Protein AF-A0A2S7YKB5-F1 (afdb_monomer_lite)

Sequence (222 aa):
MGVSFALQNEKTSAWVYKIHSTPNMIDLNDSGFEIRYKKEEEFSALGGVLYDQIEAWVEVTYNGLRKAGMKSGNVDKLFNVEPIDFELPAFNFTTNPDYNHKYDDLSASPGQPQLAGDSANLAKYKEKSLEGYAIEFMEKNGKPVGWDGKFPLSALQTDAPPEPTTPKEKETQLCANSHADFRLAKAECRTQVAQCVFDESKKPNFDWSFVTACMDAKWRIV

Secondary structure (DSSP, 8-state):
-HHHHHT-SS-SEEEEEEE---TTEEESTTSSS--TTGGG--EEETT---GGGEEEEEEEEHHHHHHTT--HHHHHHHHTT----SPPPPP-PEE-TT--GGGTT--PBPP-GGGS-SHHHHHH--SS-HHHHHHHHHHHH-GGGT-SSS-TTTT--TTSPPPP-SHHHHHHHHTTTHHHHHS--HHHHHHHHHHHHHHHTTSTT--HHHHHHHHHHHH---

Foldseek 3Di:
DQQLVQLEPVDQKGKDWAFQAFAQWEQALQLPDDDPCNVPSDIDRQLDGDPLRTFWMAMDGLVQQVVLVDDNVQSVCSNVVHDRPDDRRDTPTDGDPSHDCLRVPHHYHYHHNCLPPDPVSCVVNVPDDSVRVSQVSCVVTVVSVPDPSDRNCPPVPPPPPPDDPDPVVLLCVLLVCCCVFFVDDSVVSSVLLVVQCVVQVPDPPDDCVSSSVSCCVPGGDD

Radius of gyration: 23.02 Å; chains: 1; bounding box: 62×46×46 Å

Organism: Beauveria bassiana (NCBI:txid176275)

pLDDT: mean 86.31, std 11.12, range [47.03, 98.06]

InterPro domains:
  IPR001144 Heat-labile enterotoxin, A chain [PF01375] (13-134)

Structure (mmCIF, N/CA/C/O backbone):
data_AF-A0A2S7YKB5-F1
#
_entry.id   AF-A0A2S7YKB5-F1
#
loop_
_atom_site.group_PDB
_atom_site.id
_atom_site.type_symbol
_atom_site.label_atom_id
_atom_site.label_alt_id
_atom_site.label_comp_id
_atom_site.label_asym_id
_atom_site.label_entity_id
_atom_site.label_seq_id
_atom_site.pdbx_PDB_ins_code
_atom_site.Cartn_x
_atom_site.Cartn_y
_atom_site.Cartn_z
_atom_site.occupancy
_atom_site.B_iso_or_equiv
_atom_site.auth_seq_id
_atom_site.auth_comp_id
_atom_site.auth_asym_id
_atom_site.auth_atom_id
_atom_site.pdbx_PDB_model_num
ATOM 1 N N . MET A 1 1 ? -0.877 8.698 -10.679 1.00 57.28 1 MET A N 1
ATOM 2 C CA . MET A 1 1 ? -0.430 9.395 -9.451 1.00 57.28 1 MET A CA 1
ATOM 3 C C . MET A 1 1 ? 0.681 8.664 -8.712 1.00 57.28 1 MET A C 1
ATOM 5 O O . MET A 1 1 ? 1.668 9.318 -8.410 1.00 57.28 1 MET A O 1
ATOM 9 N N . GLY A 1 2 ? 0.604 7.340 -8.508 1.00 65.19 2 GLY A N 1
ATOM 10 C CA . GLY A 1 2 ? 1.639 6.592 -7.768 1.00 65.19 2 GLY A CA 1
ATOM 11 C C . GLY A 1 2 ? 3.084 6.815 -8.244 1.00 65.19 2 GLY A C 1
ATOM 12 O O . GLY A 1 2 ? 3.961 7.051 -7.426 1.00 65.19 2 GLY A O 1
ATOM 13 N N . VAL A 1 3 ? 3.328 6.844 -9.560 1.00 68.25 3 VAL A N 1
ATOM 14 C CA . VAL A 1 3 ? 4.665 7.103 -10.136 1.00 68.25 3 VAL A CA 1
ATOM 15 C C . VAL A 1 3 ? 5.189 8.500 -9.794 1.00 68.25 3 VAL A C 1
ATOM 17 O O . VAL A 1 3 ? 6.323 8.636 -9.352 1.00 68.25 3 VAL A O 1
ATOM 20 N N . SER A 1 4 ? 4.369 9.536 -9.978 1.00 68.19 4 SER A N 1
ATOM 21 C CA . SER A 1 4 ? 4.757 10.917 -9.675 1.00 68.19 4 SER A CA 1
ATOM 22 C C . SER A 1 4 ? 5.071 11.090 -8.197 1.00 68.19 4 SER A C 1
ATOM 24 O O . SER A 1 4 ? 6.062 11.726 -7.877 1.00 68.19 4 SER A O 1
ATOM 26 N N . PHE A 1 5 ? 4.272 10.485 -7.310 1.00 68.31 5 PHE A N 1
ATOM 27 C CA . PHE A 1 5 ? 4.516 10.507 -5.867 1.00 68.31 5 PHE A CA 1
ATOM 28 C C . PHE A 1 5 ? 5.810 9.775 -5.490 1.00 68.31 5 PHE A C 1
ATOM 30 O O . PHE A 1 5 ? 6.633 10.301 -4.748 1.00 68.31 5 PHE A O 1
ATOM 37 N N . ALA A 1 6 ? 6.025 8.579 -6.043 1.00 66.75 6 ALA A N 1
ATOM 38 C CA . ALA A 1 6 ? 7.195 7.755 -5.755 1.00 66.75 6 ALA A CA 1
ATOM 39 C C . ALA A 1 6 ? 8.520 8.449 -6.138 1.00 66.75 6 ALA A C 1
ATOM 41 O O . ALA A 1 6 ? 9.539 8.239 -5.480 1.00 66.75 6 ALA A O 1
ATOM 42 N N . LEU A 1 7 ? 8.489 9.301 -7.167 1.00 68.00 7 LEU A N 1
ATOM 43 C CA . LEU A 1 7 ? 9.643 10.041 -7.685 1.00 68.00 7 LEU A CA 1
ATOM 44 C C . LEU A 1 7 ? 9.813 11.441 -7.068 1.00 68.00 7 LEU A C 1
ATOM 46 O O . LEU A 1 7 ? 10.760 12.145 -7.420 1.00 68.00 7 LEU A O 1
ATOM 50 N N . GLN A 1 8 ? 8.946 11.843 -6.130 1.00 65.94 8 GLN A N 1
ATOM 51 C CA . GLN A 1 8 ? 9.143 13.072 -5.357 1.00 65.94 8 GLN A CA 1
ATOM 52 C C . GLN A 1 8 ? 10.443 12.985 -4.540 1.00 65.94 8 GLN A C 1
ATOM 54 O O . GLN A 1 8 ? 10.779 11.933 -3.988 1.00 65.94 8 GLN A O 1
ATOM 59 N N . ASN A 1 9 ? 11.128 14.125 -4.389 1.00 57.91 9 ASN A N 1
ATOM 60 C CA . ASN A 1 9 ? 12.370 14.305 -3.615 1.00 57.91 9 ASN A CA 1
ATOM 61 C C . ASN A 1 9 ? 13.667 13.831 -4.295 1.00 57.91 9 ASN A C 1
ATOM 63 O O . ASN A 1 9 ? 14.534 13.275 -3.625 1.00 57.91 9 ASN A O 1
ATOM 67 N N . GLU A 1 10 ? 13.810 14.045 -5.607 1.00 60.09 10 GLU A N 1
ATOM 68 C CA . GLU A 1 10 ? 15.073 13.821 -6.346 1.00 60.09 10 GLU A CA 1
ATOM 69 C C . GLU A 1 10 ? 15.616 12.379 -6.272 1.00 60.09 10 GLU A C 1
ATOM 71 O O . GLU A 1 10 ? 16.792 12.120 -6.537 1.00 60.09 10 GLU A O 1
ATOM 76 N N . LYS A 1 11 ? 14.768 11.403 -5.924 1.00 67.00 11 LYS A N 1
ATOM 77 C CA . LYS A 1 11 ? 15.183 10.002 -5.849 1.00 67.00 11 LYS A CA 1
ATOM 78 C C . LYS A 1 11 ? 15.537 9.486 -7.239 1.00 67.00 11 LYS A C 1
ATOM 80 O O . LYS A 1 11 ? 14.775 9.640 -8.187 1.00 67.00 11 LYS A O 1
ATOM 85 N N . THR A 1 12 ? 16.680 8.817 -7.359 1.00 72.81 12 THR A N 1
ATOM 86 C CA . THR A 1 12 ? 17.137 8.225 -8.628 1.00 72.81 12 THR A CA 1
ATOM 87 C C . THR A 1 12 ? 16.291 7.023 -9.062 1.00 72.81 12 THR A C 1
ATOM 89 O O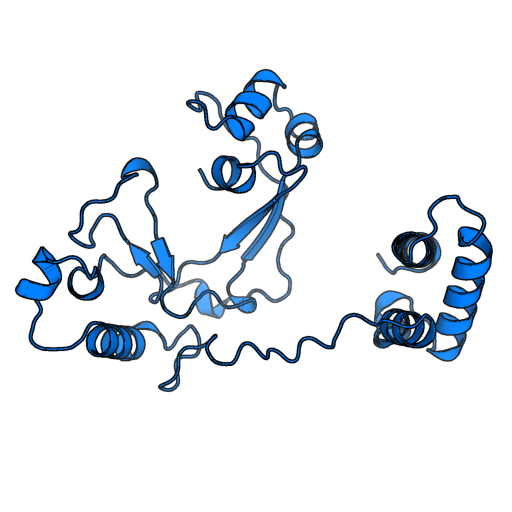 . THR A 1 12 ? 16.225 6.720 -10.260 1.00 72.81 12 THR A O 1
ATOM 92 N N . SER A 1 13 ? 15.613 6.370 -8.113 1.00 81.44 13 SER A N 1
ATOM 93 C CA . SER A 1 13 ? 14.635 5.313 -8.356 1.00 81.44 13 SER A CA 1
ATOM 94 C C . SER A 1 13 ? 13.548 5.250 -7.281 1.00 81.44 13 SER A C 1
ATOM 96 O O . SER A 1 13 ? 13.703 5.775 -6.175 1.00 81.44 13 SER A O 1
ATOM 98 N N . ALA A 1 14 ? 12.432 4.602 -7.617 1.00 84.56 14 ALA A N 1
ATOM 99 C CA . ALA A 1 14 ? 11.347 4.313 -6.691 1.00 84.56 14 ALA A CA 1
ATOM 100 C C . ALA A 1 14 ? 10.622 3.013 -7.061 1.00 84.56 14 ALA A C 1
ATOM 102 O O . ALA A 1 14 ? 10.678 2.579 -8.206 1.00 84.56 14 ALA A O 1
ATOM 103 N N . TRP A 1 15 ? 9.906 2.410 -6.113 1.00 88.00 15 TRP A N 1
ATOM 104 C CA . TRP A 1 15 ? 9.123 1.196 -6.355 1.00 88.00 15 TRP A CA 1
ATOM 105 C C . TRP A 1 15 ? 7.635 1.513 -6.406 1.00 88.00 15 TRP A C 1
ATOM 107 O O . TRP A 1 15 ? 7.110 2.204 -5.534 1.00 88.00 15 TRP A O 1
ATOM 117 N N . VAL A 1 16 ? 6.957 0.978 -7.417 1.00 89.88 16 VAL A N 1
ATOM 118 C CA . VAL A 1 16 ? 5.499 1.011 -7.530 1.00 89.88 16 VAL A CA 1
ATOM 119 C C . VAL A 1 16 ? 4.987 -0.416 -7.427 1.00 89.88 16 VAL A C 1
ATOM 121 O O . VAL A 1 16 ? 5.385 -1.283 -8.204 1.00 89.88 16 VAL A O 1
ATOM 124 N N . TYR A 1 17 ? 4.099 -0.649 -6.467 1.00 93.75 17 TYR A N 1
ATOM 125 C CA . TYR A 1 17 ? 3.491 -1.949 -6.208 1.00 93.75 17 TYR A CA 1
ATOM 126 C C . TYR A 1 17 ? 2.080 -1.988 -6.788 1.00 93.75 17 TYR A C 1
ATOM 128 O O . TYR A 1 17 ? 1.310 -1.040 -6.636 1.00 93.75 17 TYR A O 1
ATOM 136 N N . LYS A 1 18 ? 1.741 -3.098 -7.441 1.00 94.75 18 LYS A N 1
ATOM 137 C CA . LYS A 1 18 ? 0.373 -3.456 -7.804 1.00 94.75 18 LYS A CA 1
ATOM 138 C C . LYS A 1 18 ? -0.168 -4.348 -6.693 1.00 94.75 18 LYS A C 1
ATOM 140 O O . LYS A 1 18 ? 0.364 -5.431 -6.464 1.00 94.75 18 LYS A O 1
ATOM 145 N N . ILE A 1 19 ? -1.179 -3.871 -5.984 1.00 97.19 19 ILE A N 1
ATOM 146 C CA . ILE A 1 19 ? -1.714 -4.519 -4.785 1.00 97.19 19 ILE A CA 1
ATOM 147 C C . ILE A 1 19 ? -3.172 -4.874 -5.055 1.00 97.19 19 ILE A C 1
ATOM 149 O O . ILE A 1 19 ? -3.920 -4.017 -5.527 1.00 97.19 19 ILE A O 1
ATOM 153 N N . HIS A 1 20 ? -3.569 -6.111 -4.752 1.00 97.75 20 HIS A N 1
ATOM 154 C CA . HIS A 1 20 ? -4.965 -6.510 -4.877 1.00 97.75 20 HIS A CA 1
ATOM 155 C C . HIS A 1 20 ? -5.814 -5.865 -3.777 1.00 97.75 20 HIS A C 1
ATOM 157 O O . HIS A 1 20 ? -5.397 -5.805 -2.618 1.00 97.75 20 HIS A O 1
ATOM 163 N N . SER A 1 21 ? -7.012 -5.387 -4.109 1.00 97.25 21 SER A N 1
ATOM 164 C CA . SER A 1 21 ? -7.876 -4.714 -3.138 1.00 97.25 21 SER A CA 1
ATOM 165 C C . SER A 1 21 ? -8.482 -5.685 -2.127 1.00 97.25 21 SER A C 1
ATOM 167 O O . SER A 1 21 ? -9.018 -6.723 -2.499 1.00 97.25 21 SER A O 1
ATOM 169 N N . THR A 1 22 ? -8.476 -5.321 -0.846 1.00 97.88 22 THR A N 1
ATOM 170 C CA . THR A 1 22 ? -9.063 -6.131 0.234 1.00 97.88 22 THR A CA 1
ATOM 171 C C . THR A 1 22 ? -9.944 -5.285 1.150 1.00 97.88 22 THR A C 1
ATOM 173 O O . THR A 1 22 ? -9.750 -4.071 1.229 1.00 97.88 22 THR A O 1
ATOM 176 N N . PRO A 1 23 ? -10.878 -5.889 1.913 1.00 98.06 23 PRO A N 1
ATOM 177 C CA . PRO A 1 23 ? -11.848 -5.122 2.694 1.00 98.06 23 PRO A CA 1
ATOM 178 C C . PRO A 1 23 ? -11.242 -4.260 3.810 1.00 98.06 23 PRO A C 1
ATOM 180 O O . PRO A 1 23 ? -11.927 -3.382 4.323 1.00 98.06 23 PRO A O 1
ATOM 183 N N . ASN A 1 24 ? -9.980 -4.459 4.204 1.00 97.50 24 ASN A N 1
ATOM 184 C CA . ASN A 1 24 ? -9.309 -3.563 5.151 1.00 97.50 24 ASN A CA 1
ATOM 185 C C . ASN A 1 24 ? -8.836 -2.235 4.521 1.00 97.50 24 ASN A C 1
ATOM 187 O O . ASN A 1 24 ? -8.378 -1.355 5.246 1.00 97.50 24 ASN A O 1
ATOM 191 N N . MET A 1 25 ? -8.938 -2.085 3.197 1.00 98.06 25 MET A N 1
ATOM 192 C CA . MET A 1 25 ? -8.682 -0.834 2.482 1.00 98.06 25 MET A CA 1
ATOM 193 C C . MET A 1 25 ? -9.925 0.051 2.494 1.00 98.06 25 MET A C 1
ATOM 195 O O . MET A 1 25 ? -11.004 -0.412 2.139 1.00 98.06 25 MET A O 1
ATOM 199 N N . ILE A 1 26 ? -9.774 1.311 2.894 1.00 97.06 26 ILE A N 1
ATOM 200 C CA . ILE A 1 26 ? -10.862 2.275 3.085 1.00 97.06 26 ILE A CA 1
ATOM 201 C C . ILE A 1 26 ? -10.741 3.381 2.043 1.00 97.06 26 ILE A C 1
ATOM 203 O O . ILE A 1 26 ? -9.698 4.029 1.978 1.00 97.06 26 ILE A O 1
ATOM 207 N N . ASP A 1 27 ? -11.813 3.624 1.291 1.00 95.06 27 ASP A N 1
ATOM 208 C CA . ASP A 1 27 ? -11.927 4.797 0.418 1.00 95.06 27 ASP A CA 1
ATOM 209 C C . ASP A 1 27 ? -11.934 6.091 1.247 1.00 95.06 27 ASP A C 1
ATOM 211 O O . ASP A 1 27 ? -12.828 6.328 2.070 1.00 95.06 27 ASP A O 1
ATOM 215 N N . LEU A 1 28 ? -10.937 6.950 1.050 1.00 92.12 28 LEU A N 1
ATOM 216 C CA . LEU A 1 28 ? -10.859 8.197 1.798 1.00 92.12 28 LEU A CA 1
ATOM 217 C C . LEU A 1 28 ? -11.864 9.242 1.307 1.00 92.12 28 LEU A C 1
ATOM 219 O O . LEU A 1 28 ? -12.370 9.995 2.140 1.00 92.12 28 LEU A O 1
ATOM 223 N N . ASN A 1 29 ? -12.216 9.263 0.015 1.00 88.69 29 ASN A N 1
ATOM 224 C CA . ASN A 1 29 ? -13.149 10.246 -0.564 1.00 88.69 29 ASN A CA 1
ATOM 225 C C . ASN A 1 29 ? -14.510 10.235 0.127 1.00 88.69 29 ASN A C 1
ATOM 227 O O . ASN A 1 29 ? -15.080 11.294 0.398 1.00 88.69 29 ASN A O 1
ATOM 231 N N . ASP A 1 30 ? -14.971 9.042 0.488 1.00 86.19 30 ASP A N 1
ATOM 232 C CA . ASP A 1 30 ? -16.259 8.828 1.142 1.00 86.19 30 ASP A CA 1
ATOM 233 C C . ASP A 1 30 ? -16.156 8.760 2.675 1.00 86.19 30 ASP A C 1
ATOM 235 O O . ASP A 1 30 ? -17.129 8.460 3.369 1.00 86.19 30 ASP A O 1
ATOM 239 N N . SER A 1 31 ? -14.988 9.072 3.245 1.00 90.00 31 SER A N 1
ATOM 240 C CA . SER A 1 31 ? -14.754 9.043 4.695 1.00 90.00 31 SER A CA 1
ATOM 241 C C . SER A 1 31 ? -15.097 10.361 5.401 1.00 90.00 31 SER A C 1
ATOM 243 O O . SER A 1 31 ? -14.834 10.521 6.586 1.00 90.00 31 SER A O 1
ATOM 245 N N . GLY A 1 32 ? -15.739 11.314 4.721 1.00 83.56 32 GLY A N 1
ATOM 246 C CA . GLY A 1 32 ? -16.408 12.438 5.387 1.00 83.56 32 GLY A CA 1
ATOM 247 C C . GLY A 1 32 ? -15.489 13.445 6.089 1.00 83.56 32 GLY A C 1
ATOM 248 O O . GLY A 1 32 ? -15.961 14.157 6.977 1.00 83.56 32 GLY A O 1
ATOM 249 N N . PHE A 1 33 ? -14.216 13.525 5.698 1.00 84.19 33 PHE A N 1
ATOM 250 C CA . PHE A 1 33 ? -13.273 14.558 6.133 1.00 84.19 33 PHE A CA 1
ATOM 251 C C . PHE A 1 33 ? -12.717 15.347 4.944 1.00 84.19 33 PHE A C 1
ATOM 253 O O . PHE A 1 33 ? -12.868 14.967 3.781 1.00 84.19 33 PHE A O 1
ATOM 260 N N . GLU A 1 34 ? -12.101 16.495 5.224 1.00 83.12 34 GLU A N 1
ATOM 261 C CA . GLU A 1 34 ? -11.495 17.310 4.176 1.00 83.12 34 GLU A CA 1
ATOM 262 C C . GLU A 1 34 ? -10.199 16.667 3.672 1.00 83.12 34 GLU A C 1
ATOM 264 O O . GLU A 1 34 ? -9.169 16.677 4.345 1.00 83.12 34 GLU A O 1
ATOM 269 N N . ILE A 1 35 ? -10.242 16.135 2.453 1.00 80.94 35 ILE A N 1
ATOM 270 C CA . ILE A 1 35 ? -9.056 15.612 1.777 1.00 80.94 35 ILE A CA 1
ATOM 271 C C . ILE A 1 35 ? -8.337 16.765 1.093 1.00 80.94 35 ILE A C 1
ATOM 273 O O . ILE A 1 35 ? -8.878 17.414 0.192 1.00 80.94 35 ILE A O 1
ATOM 277 N N . ARG A 1 36 ? -7.083 16.983 1.491 1.00 78.81 36 ARG A N 1
ATOM 278 C CA . ARG A 1 36 ? -6.207 18.004 0.905 1.00 78.81 36 ARG A CA 1
ATOM 279 C C . ARG A 1 36 ? -5.992 17.794 -0.598 1.00 78.81 36 ARG A C 1
ATOM 281 O O . ARG A 1 36 ? -5.905 18.764 -1.347 1.00 78.81 36 ARG A O 1
ATOM 288 N N . TYR A 1 37 ? -5.952 16.537 -1.034 1.00 76.00 37 TYR A N 1
ATOM 289 C CA . TYR A 1 37 ? -5.675 16.131 -2.409 1.00 76.00 37 TYR A CA 1
ATOM 290 C C . TYR A 1 37 ? -6.785 15.237 -2.985 1.00 76.00 37 TYR A C 1
ATOM 292 O O . TYR A 1 37 ? -6.547 14.106 -3.379 1.00 76.00 37 TYR A O 1
ATOM 300 N N . LYS A 1 38 ? -8.019 15.755 -3.093 1.00 69.81 38 LYS A N 1
ATOM 301 C CA . LYS A 1 38 ? -9.209 15.005 -3.580 1.00 69.81 38 LYS A CA 1
ATOM 302 C C . LYS A 1 38 ? -9.037 14.260 -4.911 1.00 69.81 38 LYS A C 1
ATOM 304 O O . LYS A 1 38 ? -9.788 13.341 -5.199 1.00 69.81 38 LYS A O 1
ATOM 309 N N . LYS A 1 39 ? -8.091 14.685 -5.750 1.00 72.00 39 LYS A N 1
ATOM 310 C CA . LYS A 1 39 ? -7.813 14.036 -7.038 1.00 72.00 39 LYS A CA 1
A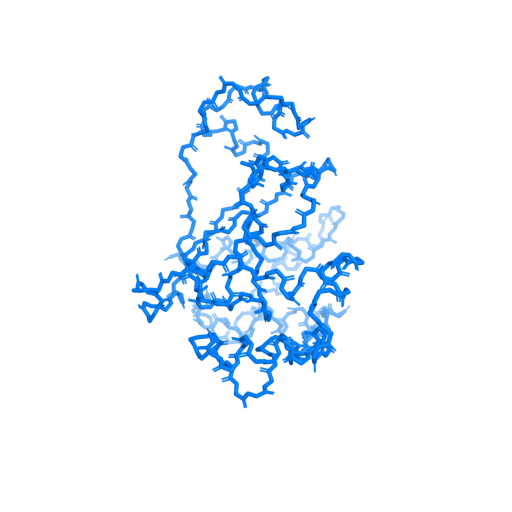TOM 311 C C . LYS A 1 39 ? -7.070 12.707 -6.891 1.00 72.00 39 LYS A C 1
ATOM 313 O O . LYS A 1 39 ? -6.960 12.012 -7.888 1.00 72.00 39 LYS A O 1
ATOM 318 N N . GLU A 1 40 ? -6.545 12.391 -5.705 1.00 75.69 40 GLU A N 1
ATOM 319 C CA . GLU A 1 40 ? -5.733 11.194 -5.468 1.00 75.69 40 GLU A CA 1
ATOM 320 C C . GLU A 1 40 ? -6.532 9.898 -5.436 1.00 75.69 40 GLU A C 1
ATOM 322 O O . GLU A 1 40 ? -5.942 8.851 -5.686 1.00 75.69 40 GLU A O 1
ATOM 327 N N . GLU A 1 41 ? -7.849 9.972 -5.211 1.00 84.62 41 GLU A N 1
ATOM 328 C CA . GLU A 1 41 ? -8.717 8.788 -5.129 1.00 84.62 41 GLU A CA 1
ATOM 329 C C . GLU A 1 41 ? -8.121 7.713 -4.206 1.00 84.62 41 GLU A C 1
ATOM 331 O O . GLU A 1 41 ? -7.995 6.539 -4.551 1.00 84.62 41 GLU A O 1
ATOM 336 N N . GLU A 1 42 ? -7.667 8.174 -3.036 1.00 89.00 42 GLU A N 1
ATOM 337 C CA . GLU A 1 42 ? -6.819 7.414 -2.128 1.00 89.00 42 GLU A CA 1
ATOM 338 C C . GLU A 1 42 ? -7.599 6.339 -1.361 1.00 89.00 42 GLU A C 1
ATOM 340 O O . GLU A 1 42 ? -8.680 6.587 -0.822 1.00 89.00 42 GLU A O 1
ATOM 345 N N . PHE A 1 43 ? -6.971 5.167 -1.232 1.00 94.31 43 PHE A N 1
ATOM 346 C CA . PHE A 1 43 ? -7.392 4.101 -0.333 1.00 94.31 43 PHE A CA 1
ATOM 347 C C . PHE A 1 43 ? -6.343 3.871 0.757 1.00 94.31 43 PHE A C 1
ATOM 349 O O . PHE A 1 43 ? -5.166 3.664 0.462 1.00 94.31 43 PHE A O 1
ATOM 356 N N . SER A 1 44 ? -6.775 3.831 2.017 1.00 94.38 44 SER A N 1
ATOM 357 C CA . SER A 1 44 ? -5.910 3.523 3.165 1.00 94.38 44 SER A CA 1
ATOM 358 C C . SER A 1 44 ? -6.120 2.095 3.665 1.00 94.38 44 SER A C 1
ATOM 360 O O . SER A 1 44 ? -7.232 1.727 4.033 1.00 94.38 44 SER A O 1
ATOM 362 N N . ALA A 1 45 ? -5.056 1.292 3.730 1.00 96.38 45 ALA A N 1
ATOM 363 C CA . ALA A 1 45 ? -5.096 -0.079 4.248 1.00 96.38 45 ALA A CA 1
ATOM 364 C C . ALA A 1 45 ? -4.921 -0.110 5.776 1.00 96.38 45 ALA A C 1
ATOM 366 O O . ALA A 1 45 ? -3.799 -0.057 6.290 1.00 96.38 45 ALA A O 1
ATOM 367 N N . LEU A 1 46 ? -6.020 -0.226 6.526 1.00 95.50 46 LEU A N 1
ATOM 368 C CA . LEU A 1 46 ? -5.956 -0.328 7.982 1.00 95.50 46 LEU A CA 1
ATOM 369 C C . LEU A 1 46 ? -5.313 -1.666 8.387 1.00 95.50 46 LEU A C 1
ATOM 371 O O . LEU A 1 46 ? -5.728 -2.736 7.942 1.00 95.50 46 LEU A O 1
ATOM 375 N N . GLY A 1 47 ? -4.259 -1.604 9.204 1.00 91.88 47 GLY A N 1
ATOM 376 C CA . GLY A 1 47 ? -3.445 -2.773 9.557 1.00 91.88 47 GLY A CA 1
ATOM 377 C C . GLY A 1 47 ? -2.393 -3.171 8.515 1.00 91.88 47 GLY A C 1
ATOM 378 O O . GLY A 1 47 ? -1.623 -4.092 8.782 1.00 91.88 47 GLY A O 1
ATOM 379 N N . GLY A 1 48 ? -2.320 -2.450 7.390 1.00 93.56 48 GLY A N 1
ATOM 380 C CA . GLY A 1 48 ? -1.312 -2.612 6.345 1.00 93.56 48 GLY A CA 1
ATOM 381 C C . GLY A 1 48 ? -1.685 -3.579 5.220 1.00 93.56 48 GLY A C 1
ATOM 382 O O . GLY A 1 48 ? -2.817 -4.051 5.117 1.00 93.56 48 GLY A O 1
ATOM 383 N N . VAL A 1 49 ? -0.703 -3.831 4.353 1.00 95.50 49 VAL A N 1
ATOM 384 C CA . VAL A 1 49 ? -0.790 -4.712 3.180 1.00 95.50 49 VAL A CA 1
ATOM 385 C C . VAL A 1 49 ? 0.151 -5.891 3.398 1.00 95.50 49 VAL A C 1
ATOM 387 O O . VAL A 1 49 ? 1.320 -5.689 3.730 1.00 95.50 49 VAL A O 1
ATOM 390 N N . LEU A 1 50 ? -0.345 -7.115 3.222 1.00 94.19 50 LEU A N 1
ATOM 391 C CA . LEU A 1 50 ? 0.482 -8.317 3.343 1.00 94.19 50 LEU A CA 1
ATOM 392 C C . LEU A 1 50 ? 1.314 -8.549 2.078 1.00 94.19 50 LEU A C 1
ATOM 394 O O . LEU A 1 50 ? 0.905 -8.189 0.978 1.00 94.19 50 LEU A O 1
ATOM 398 N N . TYR A 1 51 ? 2.474 -9.195 2.214 1.00 94.19 51 TYR A N 1
ATOM 399 C CA . TYR A 1 51 ? 3.332 -9.493 1.062 1.00 94.19 51 TYR A CA 1
ATOM 400 C C . TYR A 1 51 ? 2.628 -10.372 0.015 1.00 94.19 51 TYR A C 1
ATOM 402 O O . TYR A 1 51 ? 2.701 -10.084 -1.176 1.00 94.19 51 TYR A O 1
ATOM 410 N N . ASP A 1 52 ? 1.874 -11.383 0.457 1.00 94.56 52 ASP A N 1
ATOM 411 C CA . ASP A 1 52 ? 1.121 -12.286 -0.427 1.00 94.56 52 ASP A CA 1
ATOM 412 C C . ASP A 1 52 ? -0.076 -11.600 -1.124 1.00 94.56 52 ASP A C 1
ATOM 414 O O . ASP A 1 52 ? -0.679 -12.183 -2.020 1.00 94.56 52 ASP A O 1
ATOM 418 N N . GLN A 1 53 ? -0.421 -10.364 -0.738 1.00 96.25 53 GLN A N 1
ATOM 419 C CA . GLN A 1 53 ? -1.463 -9.530 -1.357 1.00 96.25 53 GLN A CA 1
ATOM 420 C C . GLN A 1 53 ? -0.939 -8.696 -2.538 1.00 96.25 53 GLN A C 1
ATOM 422 O O . GLN A 1 53 ? -1.710 -8.165 -3.342 1.00 96.25 53 GLN A O 1
ATOM 427 N N . ILE A 1 54 ? 0.381 -8.547 -2.644 1.00 97.25 54 ILE A N 1
ATOM 428 C CA . ILE A 1 54 ? 1.027 -7.797 -3.717 1.00 97.25 54 ILE A CA 1
ATOM 429 C C . ILE A 1 54 ? 1.028 -8.674 -4.970 1.00 97.25 54 ILE A C 1
ATOM 431 O O . ILE A 1 54 ? 1.630 -9.741 -4.971 1.00 97.25 54 ILE A O 1
ATOM 435 N N . GLU A 1 55 ? 0.390 -8.221 -6.046 1.00 96.56 55 GLU A N 1
ATOM 436 C CA . GLU A 1 55 ? 0.344 -8.943 -7.323 1.00 96.56 55 GLU A CA 1
ATOM 437 C C . GLU A 1 55 ? 1.660 -8.811 -8.094 1.00 96.56 55 GLU A C 1
ATOM 439 O O . GLU A 1 55 ? 2.115 -9.745 -8.755 1.00 96.56 55 GLU A O 1
ATOM 444 N N . ALA A 1 56 ? 2.259 -7.618 -8.061 1.00 95.12 56 ALA A N 1
ATOM 445 C CA . ALA A 1 56 ? 3.459 -7.310 -8.823 1.00 95.12 56 ALA A CA 1
ATOM 446 C C . ALA A 1 56 ? 4.138 -6.023 -8.339 1.00 95.12 56 ALA A C 1
ATOM 448 O O . ALA A 1 56 ? 3.550 -5.220 -7.614 1.00 95.12 56 ALA A O 1
ATOM 449 N N . TRP A 1 57 ? 5.357 -5.768 -8.806 1.00 94.38 57 TRP A N 1
ATOM 450 C CA . TRP A 1 57 ? 6.067 -4.510 -8.568 1.00 94.38 57 TRP A CA 1
ATOM 451 C C . TRP A 1 57 ? 6.896 -4.085 -9.775 1.00 94.38 57 TRP A C 1
ATOM 453 O O . TRP A 1 57 ? 7.250 -4.891 -10.634 1.00 94.38 57 TRP A O 1
ATOM 463 N N . VAL A 1 58 ? 7.222 -2.800 -9.841 1.00 90.69 58 VAL A N 1
ATOM 464 C CA . VAL A 1 58 ? 8.134 -2.248 -10.840 1.00 90.69 58 VAL A CA 1
ATOM 465 C C . VAL A 1 58 ? 9.038 -1.210 -10.193 1.00 90.69 58 VAL A C 1
ATOM 467 O O . VAL A 1 58 ? 8.576 -0.356 -9.433 1.00 90.69 58 VAL A O 1
ATOM 470 N N . GLU A 1 59 ? 10.330 -1.277 -10.504 1.00 89.19 59 GLU A N 1
ATOM 471 C CA . GLU A 1 59 ? 11.239 -0.175 -10.217 1.00 89.19 59 GLU A CA 1
ATOM 472 C C . GLU A 1 59 ? 11.075 0.883 -11.307 1.00 89.19 59 GLU A C 1
ATOM 474 O O . GLU A 1 59 ? 11.273 0.636 -12.500 1.00 89.19 59 GLU A O 1
ATOM 479 N N . VAL A 1 60 ? 10.718 2.088 -10.895 1.00 86.00 60 VAL A N 1
ATOM 480 C CA . VAL A 1 60 ? 10.631 3.248 -11.762 1.00 86.00 60 VAL A CA 1
ATOM 481 C C . VAL A 1 60 ? 11.905 4.062 -11.611 1.00 86.00 60 VAL A C 1
ATOM 483 O O . VAL A 1 60 ? 12.227 4.562 -10.536 1.00 86.00 60 VAL A O 1
ATOM 486 N N . THR A 1 61 ? 12.618 4.221 -12.720 1.00 85.56 61 THR A N 1
ATOM 487 C CA . THR A 1 61 ? 13.806 5.074 -12.824 1.00 85.56 61 THR A CA 1
ATOM 488 C C . THR A 1 61 ? 13.632 6.050 -13.976 1.00 85.56 61 THR A C 1
ATOM 490 O O . THR A 1 61 ? 12.902 5.766 -14.931 1.00 85.56 61 THR A O 1
ATOM 493 N N . TYR A 1 62 ? 14.353 7.174 -13.941 1.00 82.75 62 TYR A N 1
ATOM 494 C CA . TYR A 1 62 ? 14.364 8.131 -15.053 1.00 82.75 62 TYR A CA 1
ATOM 495 C C . TYR A 1 62 ? 14.689 7.432 -16.385 1.00 82.75 62 TYR A C 1
ATOM 497 O O . TYR A 1 62 ? 13.942 7.512 -17.361 1.00 82.75 62 TYR A O 1
ATOM 505 N N . ASN A 1 63 ? 15.779 6.659 -16.401 1.00 82.25 63 ASN A N 1
ATOM 506 C CA . ASN A 1 63 ? 16.221 5.919 -17.582 1.00 82.25 63 ASN A CA 1
ATOM 507 C C . ASN A 1 63 ? 15.242 4.807 -17.984 1.00 82.25 63 ASN A C 1
ATOM 509 O O . ASN A 1 63 ? 15.074 4.555 -19.176 1.00 82.25 63 ASN A O 1
ATOM 513 N N . GLY A 1 64 ? 14.591 4.155 -17.020 1.00 83.50 64 GLY A N 1
ATOM 514 C CA . GLY A 1 64 ? 13.563 3.143 -17.264 1.00 83.50 64 GLY A CA 1
ATOM 515 C C . GLY A 1 64 ? 12.357 3.726 -17.995 1.00 83.50 64 GLY A C 1
ATOM 516 O O . GLY A 1 64 ? 11.962 3.203 -19.035 1.00 83.50 64 GLY A O 1
ATOM 517 N N . LEU A 1 65 ? 11.848 4.872 -17.531 1.00 83.12 65 LEU A N 1
ATOM 518 C CA . LEU A 1 65 ? 10.749 5.593 -18.181 1.00 83.12 65 LEU A CA 1
ATOM 519 C C . LEU A 1 65 ? 11.118 6.040 -19.601 1.00 83.12 65 LEU A C 1
ATOM 521 O O . LEU A 1 65 ? 10.325 5.895 -20.532 1.00 83.12 65 LEU A O 1
ATOM 525 N N . ARG A 1 66 ? 12.350 6.522 -19.797 1.00 83.31 66 ARG A N 1
ATOM 526 C CA . ARG A 1 66 ? 12.857 6.881 -21.128 1.00 83.31 66 ARG A CA 1
ATOM 527 C C . ARG A 1 66 ? 12.945 5.689 -22.075 1.00 83.31 66 ARG A C 1
ATOM 529 O O . ARG A 1 66 ? 12.551 5.809 -23.233 1.00 83.31 66 ARG A O 1
ATOM 536 N N . LYS A 1 67 ? 13.435 4.543 -21.595 1.00 83.44 67 LYS A N 1
ATOM 537 C CA . LYS A 1 67 ? 13.487 3.295 -22.373 1.00 83.44 67 LYS A CA 1
ATOM 538 C C . LYS A 1 67 ? 12.093 2.769 -22.713 1.00 83.44 67 LYS A C 1
ATOM 540 O O . LYS A 1 67 ? 11.916 2.226 -23.795 1.00 83.44 67 LYS A O 1
ATOM 545 N N . ALA A 1 68 ? 11.110 2.995 -21.842 1.00 81.00 68 ALA A N 1
ATOM 546 C CA . ALA A 1 68 ? 9.704 2.683 -22.091 1.00 81.00 68 ALA A CA 1
ATOM 547 C C . ALA A 1 68 ? 9.025 3.635 -23.104 1.00 81.00 68 ALA A C 1
ATOM 549 O O . ALA A 1 68 ? 7.821 3.544 -23.323 1.00 81.00 68 ALA A O 1
ATOM 550 N N . GLY A 1 69 ? 9.778 4.545 -23.737 1.00 82.00 69 GLY A N 1
ATOM 551 C CA . GLY A 1 69 ? 9.293 5.419 -24.809 1.00 82.00 69 GLY A CA 1
ATOM 552 C C . GLY A 1 69 ? 8.889 6.822 -24.357 1.00 82.00 69 GLY A C 1
ATOM 553 O O . GLY A 1 69 ? 8.419 7.617 -25.172 1.00 82.00 69 GLY A O 1
ATOM 554 N N . MET A 1 70 ? 9.089 7.172 -23.083 1.00 85.44 70 MET A N 1
ATOM 555 C CA . MET A 1 70 ? 8.718 8.490 -22.576 1.00 85.44 70 MET A CA 1
ATOM 556 C C . MET A 1 70 ? 9.721 9.573 -23.011 1.00 85.44 70 MET A C 1
ATOM 558 O O . MET A 1 70 ? 10.944 9.420 -22.900 1.00 85.44 70 MET A O 1
ATOM 562 N N . LYS A 1 71 ? 9.204 10.707 -23.500 1.00 85.50 71 LYS A N 1
ATOM 563 C CA . LYS A 1 71 ? 10.013 11.898 -23.815 1.00 85.50 71 LYS A CA 1
ATOM 564 C C . LYS A 1 71 ? 10.573 12.493 -22.522 1.00 85.50 71 LYS A C 1
ATOM 566 O O . LYS A 1 71 ? 9.851 12.531 -21.534 1.00 85.50 71 LYS A O 1
ATOM 571 N N . SER A 1 72 ? 11.805 13.018 -22.533 1.00 81.44 72 SER A N 1
ATOM 572 C CA . SER A 1 72 ? 12.419 13.577 -21.312 1.00 81.44 72 SER A CA 1
ATOM 573 C C . SER A 1 72 ? 11.554 14.648 -20.659 1.00 81.44 72 SER A C 1
ATOM 575 O O . SER A 1 72 ? 11.300 14.524 -19.478 1.00 81.44 72 SER A O 1
ATOM 577 N N . GLY A 1 73 ? 10.973 15.580 -21.424 1.00 82.19 73 GLY A N 1
ATOM 578 C CA . GLY A 1 73 ? 10.076 16.593 -20.849 1.00 82.19 73 GLY A CA 1
ATOM 579 C C . GLY A 1 73 ? 8.849 16.012 -20.128 1.00 82.19 73 GLY A C 1
ATOM 580 O O . GLY A 1 73 ? 8.384 16.592 -19.158 1.00 82.19 73 GLY A O 1
ATOM 581 N N . ASN A 1 74 ? 8.352 14.841 -20.542 1.00 83.62 74 ASN A N 1
ATOM 582 C CA . ASN A 1 74 ? 7.260 14.157 -19.840 1.00 83.62 74 ASN A CA 1
ATOM 583 C C . ASN A 1 74 ? 7.764 13.459 -18.570 1.00 83.62 74 ASN A C 1
ATOM 585 O O . ASN A 1 74 ? 7.074 13.464 -17.557 1.00 83.62 74 ASN A O 1
ATOM 589 N N . VAL A 1 75 ? 8.970 12.882 -18.610 1.00 79.19 75 VAL A N 1
ATOM 590 C CA . VAL A 1 75 ? 9.616 12.328 -17.413 1.00 79.19 75 VAL A CA 1
ATOM 591 C C . VAL A 1 75 ? 9.870 13.448 -16.401 1.00 79.19 75 VAL A C 1
ATOM 593 O O . VAL A 1 75 ? 9.490 13.305 -15.247 1.00 79.19 75 VAL A O 1
ATOM 596 N N . ASP A 1 76 ? 10.409 14.585 -16.841 1.00 80.88 76 ASP A N 1
ATOM 597 C CA . ASP A 1 76 ? 10.683 15.755 -16.002 1.00 80.88 76 ASP A CA 1
ATOM 598 C C . ASP A 1 76 ? 9.396 16.248 -15.316 1.00 80.88 76 ASP A C 1
ATOM 600 O O . ASP A 1 76 ? 9.391 16.442 -14.104 1.00 80.88 76 ASP A O 1
ATOM 604 N N . LYS A 1 77 ? 8.265 16.307 -16.039 1.00 80.88 77 LYS A N 1
ATOM 605 C CA . LYS A 1 77 ? 6.948 16.604 -15.446 1.00 80.88 77 LYS A CA 1
ATOM 606 C C . LYS A 1 77 ? 6.555 15.637 -14.319 1.00 80.88 77 LYS A C 1
ATOM 608 O O . LYS A 1 77 ? 5.974 16.076 -13.331 1.00 80.88 77 LYS A O 1
ATOM 613 N N . LEU A 1 78 ? 6.852 14.334 -14.434 1.00 77.44 78 LEU A N 1
ATOM 614 C CA . LEU A 1 78 ? 6.556 13.362 -13.365 1.00 77.44 78 LEU A CA 1
ATOM 615 C C . LEU A 1 78 ? 7.402 13.611 -12.120 1.00 77.44 78 LEU A C 1
ATOM 617 O O . LEU A 1 78 ? 6.861 13.567 -11.018 1.00 77.44 78 LEU A O 1
ATOM 621 N N . PHE A 1 79 ? 8.699 13.862 -12.304 1.00 72.38 79 PHE A N 1
ATOM 622 C CA . PHE A 1 79 ? 9.640 14.123 -11.212 1.00 72.38 79 PHE A CA 1
ATOM 623 C C . PHE A 1 79 ? 9.379 15.476 -10.534 1.00 72.38 79 PHE A C 1
ATOM 625 O O . PHE A 1 79 ? 9.526 15.592 -9.320 1.00 72.38 79 PHE A O 1
ATOM 632 N N . ASN A 1 80 ? 8.927 16.474 -11.296 1.00 71.12 80 ASN A N 1
ATOM 633 C CA . ASN A 1 80 ? 8.600 17.813 -10.801 1.00 71.12 80 ASN A CA 1
ATOM 634 C C . ASN A 1 80 ? 7.154 17.947 -10.293 1.00 71.12 80 ASN A C 1
ATOM 636 O O . ASN A 1 80 ? 6.763 19.025 -9.850 1.00 71.12 80 ASN A O 1
ATOM 640 N N . VAL A 1 81 ? 6.351 16.874 -10.347 1.00 70.38 81 VAL A N 1
ATOM 641 C CA . VAL A 1 81 ? 4.931 16.868 -9.936 1.00 70.38 81 VAL A CA 1
ATOM 642 C C . VAL A 1 81 ? 4.097 17.914 -10.696 1.00 70.38 81 VAL A C 1
ATOM 644 O O . VAL A 1 81 ? 3.205 18.569 -10.158 1.00 70.38 81 VAL A O 1
ATOM 647 N N . GLU A 1 82 ? 4.392 18.081 -11.981 1.00 74.19 82 GLU A N 1
ATOM 648 C CA . GLU A 1 82 ? 3.647 18.962 -12.876 1.00 74.19 82 GLU A CA 1
ATOM 649 C C . GLU A 1 82 ? 2.368 18.274 -13.395 1.00 74.19 82 GLU A C 1
ATOM 651 O O . GLU A 1 82 ? 2.257 17.043 -13.359 1.00 74.19 82 GLU A O 1
ATOM 656 N N . PRO A 1 83 ? 1.381 19.036 -13.908 1.00 75.31 83 PRO A N 1
ATOM 657 C CA . PRO A 1 83 ? 0.196 18.460 -14.533 1.00 75.31 83 PRO A CA 1
ATOM 658 C C . PRO A 1 83 ? 0.555 17.462 -15.642 1.00 75.31 83 PRO A C 1
ATOM 660 O O . PRO A 1 83 ? 1.247 17.794 -16.608 1.00 75.31 83 PRO A O 1
ATOM 663 N N . ILE A 1 84 ? 0.051 16.237 -15.498 1.00 78.38 84 ILE A N 1
ATOM 664 C CA . ILE A 1 84 ? 0.251 15.148 -16.454 1.00 78.38 84 ILE A CA 1
ATOM 665 C C . ILE A 1 84 ? -0.807 15.272 -17.549 1.00 78.38 84 ILE A C 1
ATOM 667 O O . ILE A 1 84 ? -2.001 15.135 -17.291 1.00 78.38 84 ILE A O 1
ATOM 671 N N . ASP A 1 85 ? -0.356 15.527 -18.771 1.00 78.88 85 ASP A N 1
ATOM 672 C CA . ASP A 1 85 ? -1.161 15.680 -19.987 1.00 78.88 85 ASP A CA 1
ATOM 673 C C . ASP A 1 85 ? -0.818 14.614 -21.045 1.00 78.88 85 ASP A C 1
ATOM 675 O O . ASP A 1 85 ? -1.052 14.797 -22.239 1.00 78.88 85 ASP A O 1
ATOM 679 N N . PHE A 1 86 ? -0.238 13.496 -20.608 1.00 77.19 86 PHE A N 1
ATOM 680 C CA . PHE A 1 86 ? 0.223 12.407 -21.461 1.00 77.19 86 PHE A CA 1
ATOM 681 C C . PHE A 1 86 ? -0.118 11.040 -20.866 1.00 77.19 86 PHE A C 1
ATOM 683 O O . PHE A 1 86 ? -0.257 10.882 -19.654 1.00 77.19 86 PHE A O 1
ATOM 690 N N . GLU A 1 87 ? -0.200 10.033 -21.732 1.00 77.06 87 GLU A N 1
ATOM 691 C CA . GLU A 1 87 ? -0.362 8.643 -21.315 1.00 77.06 87 GLU A CA 1
ATOM 692 C C . GLU A 1 87 ? 0.965 8.074 -20.799 1.00 77.06 87 GLU A C 1
ATOM 694 O O . GLU A 1 87 ? 2.026 8.247 -21.409 1.00 77.06 87 GLU A O 1
ATOM 699 N N . LEU A 1 88 ? 0.906 7.391 -19.654 1.00 76.56 88 LEU A N 1
ATOM 700 C CA . LEU A 1 88 ? 2.041 6.631 -19.142 1.00 76.56 88 LEU A CA 1
ATOM 701 C C . LEU A 1 88 ? 2.228 5.366 -19.993 1.00 76.56 88 LEU A C 1
ATOM 703 O O . LEU A 1 88 ? 1.237 4.712 -20.324 1.00 76.56 88 LEU A O 1
ATOM 707 N N . PRO A 1 89 ? 3.473 4.986 -20.330 1.00 76.81 89 PRO A N 1
ATOM 708 C CA . PRO A 1 89 ? 3.723 3.726 -21.005 1.00 76.81 89 PRO A CA 1
ATOM 709 C C . PRO A 1 89 ? 3.321 2.559 -20.101 1.00 76.81 89 PRO A C 1
ATOM 711 O O . PRO A 1 89 ? 3.327 2.670 -18.871 1.00 76.81 89 PRO A O 1
ATOM 714 N N . ALA A 1 90 ? 3.023 1.416 -20.717 1.00 78.06 90 ALA A N 1
ATOM 715 C CA . ALA A 1 90 ? 2.852 0.181 -19.971 1.00 78.06 90 ALA A CA 1
ATOM 716 C C . ALA A 1 90 ? 4.147 -0.136 -19.208 1.00 78.06 90 ALA A C 1
ATOM 718 O O . ALA A 1 90 ? 5.233 -0.209 -19.787 1.00 78.06 90 ALA A O 1
ATOM 719 N N . PHE A 1 91 ? 4.025 -0.303 -17.896 1.00 78.62 91 PHE A N 1
ATOM 720 C CA . PHE A 1 91 ? 5.131 -0.728 -17.053 1.00 78.62 91 PHE A CA 1
ATOM 721 C C . PHE A 1 91 ? 5.293 -2.245 -17.147 1.00 78.62 91 PHE A C 1
ATOM 723 O O . PHE A 1 91 ? 4.320 -2.989 -17.019 1.00 78.62 91 PHE A O 1
ATOM 730 N N . ASN A 1 92 ? 6.530 -2.704 -17.327 1.00 84.25 92 ASN A N 1
ATOM 731 C CA . ASN A 1 92 ? 6.866 -4.123 -17.240 1.00 84.25 92 ASN A CA 1
ATOM 732 C C . ASN A 1 92 ? 6.957 -4.517 -15.765 1.00 84.25 92 ASN A C 1
ATOM 734 O O . ASN A 1 92 ? 8.028 -4.470 -15.164 1.00 84.25 92 ASN A O 1
ATOM 738 N N . PHE A 1 93 ? 5.812 -4.839 -15.179 1.00 87.88 93 PHE A N 1
ATOM 739 C CA . PHE A 1 93 ? 5.727 -5.309 -13.806 1.00 87.88 93 PHE A CA 1
ATOM 740 C C . PHE A 1 93 ? 6.346 -6.704 -13.659 1.00 87.88 93 PHE A C 1
ATOM 742 O O . PHE A 1 93 ? 6.028 -7.623 -14.415 1.00 87.88 93 PHE A O 1
ATOM 749 N N . THR A 1 94 ? 7.183 -6.874 -12.640 1.00 93.75 94 THR A N 1
ATOM 750 C CA . THR A 1 94 ? 7.628 -8.186 -12.172 1.00 93.75 94 THR A CA 1
ATOM 751 C C . THR A 1 94 ? 6.513 -8.786 -11.330 1.00 93.75 94 THR A C 1
ATOM 753 O O . THR A 1 94 ? 6.146 -8.222 -10.300 1.00 93.75 94 THR A O 1
ATOM 756 N N . THR A 1 95 ? 5.949 -9.905 -11.787 1.00 94.19 95 THR A N 1
ATOM 757 C CA . THR A 1 95 ? 4.887 -10.623 -11.064 1.00 94.19 95 THR A CA 1
ATOM 758 C C . THR A 1 95 ? 5.431 -11.199 -9.760 1.00 94.19 95 THR A C 1
ATOM 760 O O . THR A 1 95 ? 6.535 -11.744 -9.745 1.00 94.19 95 THR A O 1
ATOM 763 N N . ASN A 1 96 ? 4.655 -11.092 -8.683 1.00 94.81 96 ASN A N 1
ATOM 764 C CA . ASN A 1 96 ? 4.968 -11.730 -7.415 1.00 94.81 96 ASN A CA 1
ATOM 765 C C . ASN A 1 96 ? 4.640 -13.233 -7.494 1.00 94.81 96 ASN A C 1
ATOM 767 O O . ASN A 1 96 ? 3.463 -13.571 -7.629 1.00 94.81 96 ASN A O 1
ATOM 771 N N . PRO A 1 97 ? 5.624 -14.147 -7.401 1.00 93.06 97 PRO A N 1
ATOM 772 C CA . PRO A 1 97 ? 5.343 -15.584 -7.413 1.00 93.06 97 PRO A CA 1
ATOM 773 C C . PRO A 1 97 ? 4.565 -16.053 -6.174 1.00 93.06 97 PRO A C 1
ATOM 775 O O . PRO A 1 97 ? 3.916 -17.093 -6.232 1.00 93.06 97 PRO A O 1
ATOM 778 N N . ASP A 1 98 ? 4.603 -15.278 -5.087 1.00 93.81 98 ASP A N 1
ATOM 779 C CA . ASP A 1 98 ? 3.949 -15.595 -3.816 1.00 93.81 98 ASP A CA 1
ATOM 780 C C . ASP A 1 98 ? 2.571 -14.926 -3.674 1.00 93.81 98 ASP A C 1
ATOM 782 O O . ASP A 1 98 ? 1.971 -14.959 -2.596 1.00 93.81 98 ASP A O 1
ATOM 786 N N . TYR A 1 99 ? 2.056 -14.306 -4.746 1.00 94.81 99 TYR A N 1
ATOM 787 C CA . TYR A 1 99 ? 0.704 -13.755 -4.747 1.00 94.81 99 TYR A CA 1
ATOM 788 C C . TYR A 1 99 ? -0.329 -14.852 -4.462 1.00 94.81 99 TYR A C 1
ATOM 790 O O . TYR A 1 99 ? -0.333 -15.921 -5.077 1.00 94.81 99 TYR A O 1
ATOM 798 N N . ASN A 1 100 ? -1.236 -14.572 -3.530 1.00 96.12 100 ASN A N 1
ATOM 799 C CA . ASN A 1 100 ? -2.241 -15.522 -3.091 1.00 96.12 100 ASN A CA 1
ATOM 800 C C . ASN A 1 100 ? -3.611 -15.213 -3.701 1.00 96.12 100 ASN A C 1
ATOM 802 O O . ASN A 1 100 ? -4.292 -14.273 -3.299 1.00 96.12 100 ASN A O 1
ATOM 806 N N . HIS A 1 101 ? -4.076 -16.089 -4.586 1.00 95.44 101 HIS A N 1
ATOM 807 C CA . HIS A 1 101 ? -5.371 -15.970 -5.264 1.00 95.44 101 HIS A CA 1
ATOM 808 C C . HIS A 1 101 ? -6.601 -15.993 -4.337 1.00 95.44 101 HIS A C 1
ATOM 810 O O . HIS A 1 101 ? -7.717 -15.762 -4.794 1.00 95.44 101 HIS A O 1
ATOM 816 N N . LYS A 1 102 ? -6.441 -16.204 -3.019 1.00 95.25 102 LYS A N 1
ATOM 817 C CA . LYS A 1 102 ? -7.529 -15.998 -2.042 1.00 95.25 102 LYS A CA 1
ATOM 818 C C . LYS A 1 102 ? -8.089 -14.566 -2.060 1.00 95.25 102 LYS A C 1
ATOM 820 O O . LYS A 1 102 ? -9.162 -14.342 -1.501 1.00 95.25 102 LYS A O 1
ATOM 825 N N . TYR A 1 103 ? -7.339 -13.609 -2.611 1.00 97.12 103 TYR A N 1
ATOM 826 C CA . TYR A 1 103 ? -7.748 -12.213 -2.690 1.00 97.12 103 TYR A CA 1
ATOM 827 C C . TYR A 1 103 ? -8.604 -11.895 -3.922 1.00 97.12 103 TYR A C 1
ATOM 829 O O . TYR A 1 103 ? -9.328 -10.915 -3.848 1.00 97.12 103 TYR A O 1
ATOM 837 N N . ASP A 1 104 ? -8.595 -12.717 -4.979 1.00 97.12 104 ASP A N 1
ATOM 838 C CA . ASP A 1 104 ? -9.120 -12.375 -6.318 1.00 97.12 104 ASP A CA 1
ATOM 839 C C . ASP A 1 104 ? -10.589 -11.911 -6.353 1.00 97.12 104 ASP A C 1
ATOM 841 O O . ASP A 1 104 ? -10.967 -11.107 -7.205 1.00 97.12 104 ASP A O 1
ATOM 845 N N . ASP A 1 105 ? -11.413 -12.413 -5.430 1.00 97.25 105 ASP A N 1
ATOM 846 C CA . ASP A 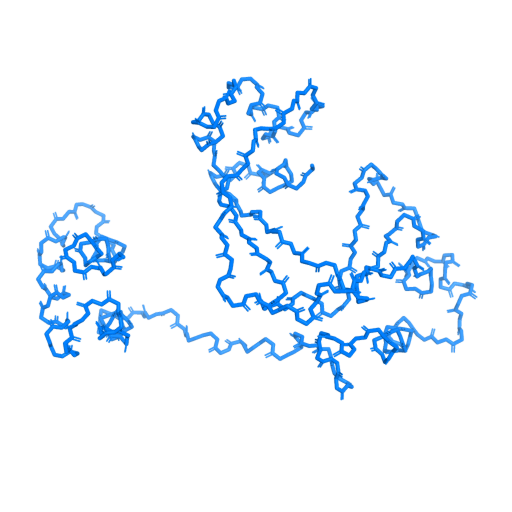1 105 ? -12.843 -12.091 -5.329 1.00 97.25 105 ASP A CA 1
ATOM 847 C C . ASP A 1 105 ? -13.138 -10.955 -4.329 1.00 97.25 105 ASP A C 1
ATOM 849 O O . ASP A 1 105 ? -14.293 -10.709 -3.967 1.00 97.25 105 ASP A O 1
ATOM 853 N N . LEU A 1 106 ? -12.105 -10.290 -3.811 1.00 97.62 106 LEU A N 1
ATOM 854 C CA . LEU A 1 106 ? -12.237 -9.268 -2.783 1.00 97.62 106 LEU A CA 1
ATOM 855 C C . LEU A 1 106 ? -12.234 -7.857 -3.367 1.00 97.62 106 LEU A C 1
ATOM 857 O O . LEU A 1 106 ? -11.878 -7.588 -4.510 1.00 97.62 106 LEU A O 1
ATOM 861 N N . SER A 1 107 ? -12.699 -6.913 -2.558 1.00 97.56 107 SER A N 1
ATOM 862 C CA . SER A 1 107 ? -12.764 -5.503 -2.923 1.00 97.56 107 SER A CA 1
ATOM 863 C C . SER A 1 107 ? -12.528 -4.636 -1.697 1.00 97.56 107 SER A C 1
ATOM 865 O O . SER A 1 107 ? -12.678 -5.093 -0.559 1.00 97.56 107 SER A O 1
ATOM 867 N N . ALA A 1 108 ? -12.145 -3.385 -1.937 1.00 97.50 108 ALA A N 1
ATOM 868 C CA . ALA A 1 108 ? -11.993 -2.391 -0.886 1.00 97.50 108 ALA A CA 1
ATOM 869 C C . ALA A 1 108 ? -13.333 -2.091 -0.193 1.00 97.50 108 ALA A C 1
ATOM 871 O O . ALA A 1 108 ? -14.411 -2.238 -0.773 1.00 97.50 108 ALA A O 1
ATOM 872 N N . SER A 1 109 ? -13.252 -1.653 1.060 1.00 97.56 109 SER A N 1
ATOM 873 C CA . SER A 1 109 ? -14.397 -1.136 1.799 1.00 97.56 109 SER A CA 1
ATOM 874 C C . SER A 1 109 ? -14.742 0.294 1.372 1.00 97.56 109 SER A C 1
ATOM 876 O O . SER A 1 109 ? -13.852 1.065 1.001 1.00 97.56 109 SER A O 1
ATOM 878 N N . PRO A 1 110 ? -16.021 0.695 1.501 1.00 96.38 110 PRO A N 1
ATOM 879 C CA . PRO A 1 110 ? -16.409 2.093 1.368 1.00 96.38 110 PRO A CA 1
ATOM 880 C C . PRO A 1 110 ? -15.805 2.935 2.498 1.00 96.38 110 PRO A C 1
ATOM 882 O O . PRO A 1 110 ? -15.293 2.401 3.493 1.00 96.38 110 PRO A O 1
ATOM 885 N N . GLY A 1 111 ? -15.938 4.254 2.374 1.00 95.50 111 GLY A N 1
ATOM 886 C CA . GLY A 1 111 ? -15.459 5.197 3.376 1.00 95.50 111 GLY A CA 1
ATOM 887 C C . GLY A 1 111 ? -15.986 4.941 4.789 1.00 95.50 111 GLY A C 1
ATOM 888 O O . GLY A 1 111 ? -17.085 4.417 4.995 1.00 95.50 111 GLY A O 1
ATOM 889 N N . GLN A 1 112 ? -15.168 5.301 5.779 1.00 96.69 112 GLN A N 1
ATOM 890 C CA . GLN A 1 112 ? -15.421 5.069 7.203 1.00 96.69 112 GLN A CA 1
ATOM 891 C C . GLN A 1 112 ? -15.304 6.385 7.990 1.00 96.69 112 GLN A C 1
ATOM 893 O O . GLN A 1 112 ? -14.268 6.643 8.607 1.00 96.69 112 GLN A O 1
ATOM 898 N N . PRO A 1 113 ? -16.344 7.240 8.014 1.00 95.81 113 PRO A N 1
ATOM 899 C CA . PRO A 1 113 ? -16.258 8.550 8.665 1.00 95.81 113 PRO A CA 1
ATOM 900 C C . PRO A 1 113 ? -15.956 8.516 10.164 1.00 95.81 113 PRO A C 1
ATOM 902 O O . PRO A 1 113 ? -15.322 9.420 10.700 1.00 95.81 113 PRO A O 1
ATOM 905 N N . GLN A 1 114 ? -16.349 7.445 10.849 1.00 95.81 114 GLN A N 1
ATOM 906 C CA . GLN A 1 114 ? -16.026 7.219 12.256 1.00 95.81 114 GLN A CA 1
ATOM 907 C C . GLN A 1 114 ? -14.530 6.964 12.514 1.00 95.81 114 GLN A C 1
ATOM 909 O O . GLN A 1 114 ? -14.099 7.006 13.663 1.00 95.81 114 GLN A O 1
ATOM 914 N N . LEU A 1 115 ? -13.736 6.718 11.464 1.00 95.50 115 LEU A N 1
ATOM 915 C CA . LEU A 1 115 ? -12.282 6.536 11.526 1.00 95.50 115 LEU A CA 1
ATOM 916 C C . LEU A 1 115 ? -11.490 7.780 11.093 1.00 95.50 115 LEU A C 1
ATOM 918 O O . LEU A 1 115 ? -10.265 7.756 11.153 1.00 95.50 115 LEU A O 1
ATOM 922 N N . ALA A 1 116 ? -12.153 8.868 10.689 1.00 92.94 116 ALA A N 1
ATOM 923 C CA . ALA A 1 116 ? -11.492 10.055 10.140 1.00 92.94 116 ALA A CA 1
ATOM 924 C C . ALA A 1 116 ? -10.602 10.805 11.150 1.00 92.94 116 ALA A C 1
ATOM 926 O O . ALA A 1 116 ? -9.575 11.372 10.789 1.00 92.94 116 ALA A O 1
ATOM 927 N N . GLY A 1 117 ? -10.997 10.819 12.427 1.00 90.75 117 GLY A N 1
ATOM 928 C CA . GLY A 1 117 ? -10.220 11.421 13.514 1.00 90.75 117 GLY A CA 1
ATOM 929 C C . GLY A 1 117 ? -10.162 12.952 13.551 1.00 90.75 117 GLY A C 1
ATOM 930 O O . GLY A 1 117 ? -9.540 13.501 14.458 1.00 90.75 117 GLY A O 1
ATOM 931 N N . ASP A 1 118 ? -10.823 13.661 12.634 1.00 91.31 118 ASP A N 1
ATOM 932 C CA . ASP A 1 118 ? -10.980 15.114 12.720 1.00 91.31 118 ASP A CA 1
ATOM 933 C C . ASP A 1 118 ? -12.030 15.523 13.768 1.00 91.31 118 ASP A C 1
ATOM 935 O O . ASP A 1 118 ? -12.915 14.753 14.145 1.00 91.31 118 ASP A O 1
ATOM 939 N N . SER A 1 119 ? -11.961 16.778 14.220 1.00 91.38 119 SER A N 1
ATOM 940 C CA . SER A 1 119 ? -12.820 17.304 15.287 1.00 91.38 119 SER A CA 1
ATOM 941 C C . SER A 1 119 ? -14.322 17.160 15.014 1.00 91.38 119 SER A C 1
ATOM 943 O O . SER A 1 119 ? -15.086 16.951 15.957 1.00 91.38 119 SER A O 1
ATOM 945 N N . ALA A 1 120 ? -14.768 17.279 13.758 1.00 92.12 120 ALA A N 1
ATOM 946 C CA . ALA A 1 120 ? -16.187 17.190 13.427 1.00 92.12 120 ALA A CA 1
ATOM 947 C C . ALA A 1 120 ? -16.678 15.738 13.511 1.00 92.12 120 ALA A C 1
ATOM 949 O O . ALA A 1 120 ? -17.720 15.477 14.120 1.00 92.12 120 ALA A O 1
ATOM 950 N N . ASN A 1 121 ? -15.911 14.787 12.970 1.00 92.56 121 ASN A N 1
ATOM 951 C CA . ASN A 1 121 ? -16.246 13.367 13.066 1.00 92.56 121 ASN A CA 1
ATOM 952 C C . ASN A 1 121 ? -16.092 12.831 14.497 1.00 92.56 121 ASN A C 1
ATOM 954 O O . ASN A 1 121 ? -16.966 12.096 14.950 1.00 92.56 121 ASN A O 1
ATOM 958 N N . LEU A 1 122 ? -15.086 13.269 15.259 1.00 91.88 122 LEU A N 1
ATOM 959 C CA . LEU A 1 122 ? -14.949 12.918 16.680 1.00 91.88 122 LEU A CA 1
ATOM 960 C C . LEU A 1 122 ? -16.140 13.398 17.524 1.00 91.88 122 LEU A C 1
ATOM 962 O O . LEU A 1 122 ? -16.584 12.696 18.430 1.00 91.88 122 LEU A O 1
ATOM 966 N N . ALA A 1 123 ? -16.690 14.579 17.224 1.00 93.50 123 ALA A N 1
ATOM 967 C CA . ALA A 1 123 ? -17.885 15.077 17.904 1.00 93.50 123 ALA A CA 1
ATOM 968 C C . ALA A 1 123 ? -19.154 14.288 17.526 1.00 93.50 123 ALA A C 1
ATOM 970 O O . ALA A 1 123 ? -20.057 14.136 18.354 1.00 93.50 123 ALA A O 1
ATOM 971 N N . LYS A 1 124 ? -19.225 13.798 16.280 1.00 94.88 124 LYS A N 1
ATOM 972 C CA . LYS A 1 124 ? -20.354 13.026 15.745 1.00 94.88 124 LYS A CA 1
ATOM 973 C C . LYS A 1 124 ? -20.355 11.569 16.221 1.00 94.88 124 LYS A C 1
ATOM 975 O O . LYS A 1 124 ? -21.418 11.076 16.577 1.00 94.88 124 LYS A O 1
ATOM 980 N N . TYR A 1 125 ? -19.196 10.913 16.238 1.00 94.06 125 TYR A N 1
ATOM 981 C CA . TYR A 1 125 ? -19.015 9.496 16.573 1.00 94.06 125 TYR A CA 1
ATOM 982 C C . TYR A 1 125 ? -18.315 9.344 17.927 1.00 94.06 125 TYR A C 1
ATOM 984 O O . TYR A 1 125 ? -17.160 8.936 18.019 1.00 94.06 125 TYR A O 1
ATOM 992 N N . LYS A 1 126 ? -19.015 9.710 18.999 1.00 94.56 126 LYS A N 1
ATOM 993 C CA . LYS A 1 126 ? -18.470 9.773 20.369 1.00 94.56 126 LYS A CA 1
ATOM 994 C C . LYS A 1 126 ? -18.673 8.496 21.187 1.00 94.56 126 LYS A C 1
ATOM 996 O O . LYS A 1 126 ? -18.267 8.433 22.344 1.00 94.56 126 LYS A O 1
ATOM 1001 N N . GLU A 1 127 ? -19.362 7.508 20.626 1.00 96.00 127 GLU A N 1
ATOM 1002 C CA . GLU A 1 127 ? -19.744 6.268 21.306 1.00 96.00 127 GLU A CA 1
ATOM 1003 C C . GLU A 1 127 ? -18.535 5.374 21.603 1.00 96.00 127 GLU A C 1
ATOM 1005 O O . GLU A 1 127 ? -18.567 4.594 22.555 1.00 96.00 127 GLU A O 1
ATOM 1010 N N . LYS A 1 128 ? -17.476 5.479 20.791 1.00 95.56 128 LYS A N 1
ATOM 1011 C CA . LYS A 1 128 ? -16.234 4.711 20.913 1.00 95.56 128 LYS A CA 1
ATOM 1012 C C . LYS A 1 128 ? -15.028 5.603 20.630 1.00 95.56 128 LYS A C 1
ATOM 1014 O O . LYS A 1 128 ? -15.144 6.648 19.995 1.00 95.56 128 LYS A O 1
ATOM 1019 N N . SER A 1 129 ? -13.858 5.173 21.094 1.00 95.44 129 SER A N 1
ATOM 1020 C CA . SER A 1 129 ? -12.590 5.744 20.641 1.00 95.44 129 SER A CA 1
ATOM 1021 C C . SER A 1 129 ? -12.332 5.384 19.172 1.00 95.44 129 SER A C 1
ATOM 1023 O O . SER A 1 129 ? -12.886 4.409 18.662 1.00 95.44 129 SER A O 1
ATOM 1025 N N . LEU A 1 130 ? -11.435 6.124 18.509 1.00 94.56 130 LEU A N 1
ATOM 1026 C CA . LEU A 1 130 ? -10.951 5.766 17.168 1.00 94.56 130 LEU A CA 1
ATOM 1027 C C . LEU A 1 130 ? -10.383 4.346 17.132 1.00 94.56 130 LEU A C 1
ATOM 1029 O O . LEU A 1 130 ? -10.678 3.590 16.216 1.00 94.56 130 LEU A O 1
ATOM 1033 N N . GLU A 1 131 ? -9.618 3.968 18.158 1.00 94.25 131 GLU A N 1
ATOM 1034 C CA . GLU A 1 131 ? -9.100 2.607 18.306 1.00 94.25 131 GLU A CA 1
ATOM 1035 C C . GLU A 1 131 ? -10.235 1.580 18.414 1.00 94.25 131 GLU A C 1
ATOM 1037 O O . GLU A 1 131 ? -10.191 0.546 17.755 1.00 94.25 131 GLU A O 1
ATOM 1042 N N . GLY A 1 132 ? -11.292 1.885 19.172 1.00 96.56 132 GLY A N 1
ATOM 1043 C CA . GLY A 1 132 ? -12.467 1.021 19.280 1.00 96.56 132 GLY A CA 1
ATOM 1044 C C . GLY A 1 132 ? -13.183 0.830 17.942 1.00 96.56 132 GLY A C 1
ATOM 1045 O O . GLY A 1 132 ? -13.544 -0.294 17.597 1.00 96.56 132 GLY A O 1
ATOM 1046 N N . TYR A 1 133 ? -13.341 1.900 17.160 1.00 97.38 133 TYR A N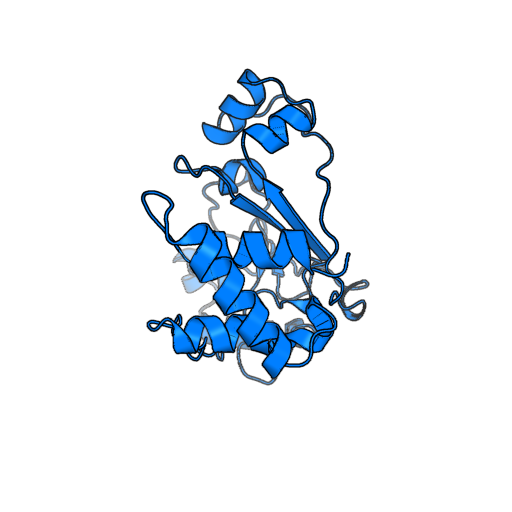 1
ATOM 1047 C CA . TYR A 1 133 ? -13.882 1.801 15.803 1.00 97.38 133 TYR A CA 1
ATOM 1048 C C . TYR A 1 133 ? -12.941 1.064 14.844 1.00 97.38 133 TYR A C 1
ATOM 1050 O O . TYR A 1 133 ? -13.412 0.337 13.972 1.00 97.38 133 TYR A O 1
ATOM 1058 N N . ALA A 1 134 ? -11.623 1.219 14.997 1.00 96.38 134 ALA A N 1
ATOM 1059 C CA . ALA A 1 134 ? -10.635 0.533 14.171 1.00 96.38 134 ALA A CA 1
ATOM 1060 C C . ALA A 1 134 ? -10.656 -0.980 14.428 1.00 96.38 134 ALA A C 1
ATOM 1062 O O . ALA A 1 134 ? -10.647 -1.762 13.479 1.00 96.38 134 ALA A O 1
ATOM 1063 N N . ILE A 1 135 ? -10.751 -1.389 15.697 1.00 96.38 135 ILE A N 1
ATOM 1064 C CA . ILE A 1 135 ? -10.912 -2.791 16.094 1.00 96.38 135 ILE A CA 1
ATOM 1065 C C . ILE A 1 135 ? -12.212 -3.356 15.518 1.00 96.38 135 ILE A C 1
ATOM 1067 O O . ILE A 1 135 ? -12.167 -4.376 14.841 1.00 96.38 135 ILE A O 1
ATOM 1071 N N . GLU A 1 136 ? -13.346 -2.675 15.699 1.00 97.19 136 GLU A N 1
ATOM 1072 C CA . GLU A 1 136 ? -14.640 -3.121 15.156 1.00 97.19 136 GLU A CA 1
ATOM 1073 C C . GLU A 1 136 ? -14.606 -3.273 13.628 1.00 97.19 136 GLU A C 1
ATOM 1075 O O . GLU A 1 136 ? -15.105 -4.253 13.066 1.00 97.19 136 GLU A O 1
ATOM 1080 N N . PHE A 1 137 ? -13.986 -2.318 12.934 1.00 97.75 137 PHE A N 1
ATOM 1081 C CA . PHE A 1 137 ? -13.805 -2.403 11.492 1.00 97.75 137 PHE A CA 1
ATOM 1082 C C . PHE A 1 137 ? -12.959 -3.623 11.103 1.00 97.75 137 PHE A C 1
ATOM 1084 O O . PHE A 1 137 ? -13.318 -4.340 10.168 1.00 97.75 137 PHE A O 1
ATOM 1091 N N . MET A 1 138 ? -11.863 -3.889 11.817 1.00 97.44 138 MET A N 1
ATOM 1092 C CA . MET A 1 138 ? -10.994 -5.035 11.539 1.00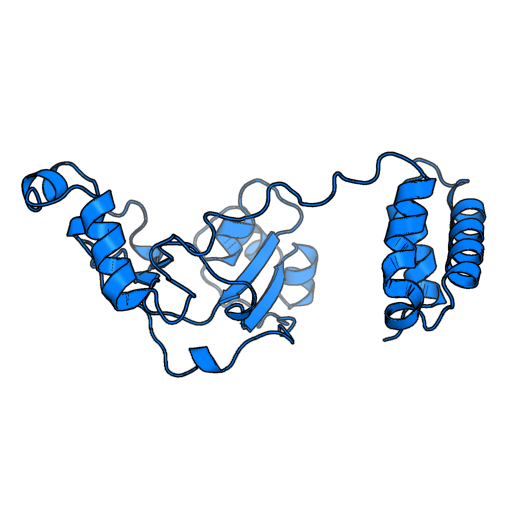 97.44 138 MET A CA 1
ATOM 1093 C C . MET A 1 138 ? -11.631 -6.375 11.921 1.00 97.44 138 MET A C 1
ATOM 1095 O O . MET A 1 138 ? -11.438 -7.355 11.206 1.00 97.44 138 MET A O 1
ATOM 1099 N N . GLU A 1 139 ? -12.463 -6.435 12.959 1.00 97.44 139 GLU A N 1
ATOM 1100 C CA . GLU A 1 139 ? -13.270 -7.622 13.275 1.00 97.44 139 GLU A CA 1
ATOM 1101 C C . GLU A 1 139 ? -14.206 -7.990 12.120 1.00 97.44 139 GLU A C 1
ATOM 1103 O O . GLU A 1 139 ? -14.384 -9.170 11.808 1.00 97.44 139 GLU A O 1
ATOM 1108 N N . LYS A 1 140 ? -14.766 -6.982 11.444 1.00 97.31 140 LYS A N 1
ATOM 1109 C CA . LYS A 1 140 ? -15.657 -7.176 10.298 1.00 97.31 140 LYS A CA 1
ATOM 1110 C C . LYS A 1 140 ? -14.908 -7.480 8.997 1.00 97.31 140 LYS A C 1
ATOM 1112 O O . LYS A 1 140 ? -15.346 -8.335 8.231 1.00 97.31 140 LYS A O 1
ATOM 1117 N N . ASN A 1 141 ? -13.806 -6.777 8.735 1.00 97.50 141 ASN A N 1
ATOM 1118 C CA . ASN A 1 141 ? -13.185 -6.709 7.406 1.00 97.50 141 ASN A CA 1
ATOM 1119 C C . ASN A 1 141 ? -11.761 -7.286 7.337 1.00 97.50 141 ASN A C 1
ATOM 1121 O O . ASN A 1 141 ? -11.237 -7.518 6.251 1.00 97.50 141 ASN A O 1
ATOM 1125 N N . GLY A 1 142 ? -11.116 -7.526 8.477 1.00 95.38 142 GLY A N 1
ATOM 1126 C CA . GLY A 1 142 ? -9.696 -7.871 8.568 1.00 95.38 142 GLY A CA 1
ATOM 1127 C C . GLY A 1 142 ? -9.371 -9.354 8.386 1.00 95.38 142 GLY A C 1
ATOM 1128 O O . GLY A 1 142 ? -8.203 -9.707 8.238 1.00 95.38 142 GLY A O 1
ATOM 1129 N N . LYS A 1 143 ? -10.370 -10.247 8.383 1.00 94.56 143 LYS A N 1
ATOM 1130 C CA . LYS A 1 143 ? -10.143 -11.701 8.291 1.00 94.56 143 LYS A CA 1
ATOM 1131 C C . LYS A 1 143 ? -9.293 -12.120 7.074 1.00 94.56 143 LYS A C 1
ATOM 1133 O O . LYS A 1 143 ? -8.382 -12.924 7.268 1.00 94.56 143 LYS A O 1
ATOM 1138 N N . PRO A 1 144 ? -9.519 -11.603 5.847 1.00 94.44 144 PRO A N 1
ATOM 1139 C CA . PRO A 1 144 ? -8.702 -11.975 4.687 1.00 94.44 144 PRO A CA 1
ATOM 1140 C C . PRO A 1 144 ? -7.222 -11.605 4.823 1.00 94.44 144 PRO A C 1
ATOM 1142 O O . PRO A 1 144 ? -6.368 -12.292 4.267 1.00 94.44 144 PRO A O 1
ATOM 1145 N N . VAL A 1 145 ? -6.924 -10.557 5.596 1.00 93.38 145 VAL A N 1
ATOM 1146 C CA . VAL A 1 145 ? -5.563 -10.069 5.862 1.00 93.38 145 VAL A CA 1
ATOM 1147 C C . VAL A 1 145 ? -5.016 -10.555 7.207 1.00 93.38 145 VAL A C 1
ATOM 1149 O O . VAL A 1 145 ? -4.099 -9.959 7.758 1.00 93.38 145 VAL A O 1
ATOM 1152 N N . GLY A 1 146 ? -5.561 -11.647 7.749 1.00 91.12 146 GLY A N 1
ATOM 1153 C CA . GLY A 1 146 ? -4.993 -12.318 8.919 1.00 91.12 146 GLY A CA 1
ATOM 1154 C C . GLY A 1 146 ? -5.318 -11.672 10.266 1.00 91.12 146 GLY A C 1
ATOM 1155 O O . GLY A 1 146 ? -4.609 -11.926 11.232 1.00 91.12 146 GLY A O 1
ATOM 1156 N N . TRP A 1 147 ? -6.375 -10.859 10.360 1.00 93.81 147 TRP A N 1
ATOM 1157 C CA . TRP A 1 147 ? -6.853 -10.369 11.654 1.00 93.81 147 TRP A CA 1
ATOM 1158 C C . TRP A 1 147 ? -7.294 -11.525 12.562 1.00 93.81 147 TRP A C 1
ATOM 1160 O O . TRP A 1 147 ? -8.231 -12.261 12.242 1.00 93.81 147 TRP A O 1
ATOM 1170 N N . ASP A 1 148 ? -6.648 -11.635 13.720 1.00 92.00 148 ASP A N 1
ATOM 1171 C CA . ASP A 1 148 ? -6.914 -12.627 14.769 1.00 92.00 148 ASP A CA 1
ATOM 1172 C C . ASP A 1 148 ? -7.251 -11.973 16.126 1.00 92.00 148 ASP A C 1
ATOM 1174 O O . ASP A 1 148 ? -7.173 -12.605 17.180 1.00 92.00 148 ASP A O 1
ATOM 1178 N N . GLY A 1 149 ? -7.625 -10.689 16.098 1.00 91.00 149 GLY A N 1
ATOM 1179 C CA . GLY A 1 149 ? -7.728 -9.824 17.276 1.00 91.00 149 GLY A CA 1
ATOM 1180 C C . GLY A 1 149 ? -6.516 -8.907 17.466 1.00 91.00 149 GLY A C 1
ATOM 1181 O O . GLY A 1 149 ? -6.515 -8.085 18.382 1.00 91.00 149 GLY A O 1
ATOM 1182 N N . LYS A 1 150 ? -5.492 -9.016 16.608 1.00 89.88 150 LYS A N 1
ATOM 1183 C CA . LYS A 1 150 ? -4.344 -8.102 16.550 1.00 89.88 150 LYS A CA 1
ATOM 1184 C C . LYS A 1 150 ? -4.110 -7.599 15.131 1.00 89.88 150 LYS A C 1
ATOM 1186 O O . LYS A 1 150 ? -4.400 -8.281 14.150 1.00 89.88 150 LYS A O 1
ATOM 1191 N N . PHE A 1 151 ? -3.538 -6.397 15.018 1.00 88.12 151 PHE A N 1
ATOM 1192 C CA . PHE A 1 151 ? -3.185 -5.839 13.715 1.00 88.12 151 PHE A CA 1
ATOM 1193 C C . PHE A 1 151 ? -2.130 -6.718 13.017 1.00 88.12 151 PHE A C 1
ATOM 1195 O O . PHE A 1 151 ? -1.097 -6.995 13.636 1.00 88.12 151 PHE A O 1
ATOM 1202 N N . PRO A 1 152 ? -2.333 -7.106 11.742 1.00 80.50 152 PRO A N 1
ATOM 1203 C CA . PRO A 1 152 ? -1.497 -8.102 11.060 1.00 80.50 152 PRO A CA 1
ATOM 1204 C C . PRO A 1 152 ? -0.005 -7.758 11.006 1.00 80.50 152 PRO A C 1
ATOM 1206 O O . PRO A 1 152 ? 0.842 -8.643 11.072 1.00 80.50 152 PRO A O 1
ATOM 1209 N N . LEU A 1 153 ? 0.329 -6.466 10.938 1.00 80.75 153 LEU A N 1
ATOM 1210 C CA . LEU A 1 153 ? 1.711 -5.977 10.897 1.00 80.75 153 LEU A CA 1
ATOM 1211 C C . LEU A 1 153 ? 2.227 -5.447 12.243 1.00 80.75 153 LEU A C 1
ATOM 1213 O O . LEU A 1 153 ? 3.324 -4.899 12.309 1.00 80.75 153 LEU A O 1
ATOM 1217 N N . SER A 1 154 ? 1.478 -5.618 13.337 1.00 67.69 154 SER A N 1
ATOM 1218 C CA . SER A 1 154 ? 1.943 -5.201 14.675 1.00 67.69 154 SER A CA 1
ATOM 1219 C C . SER A 1 154 ? 3.156 -6.000 15.164 1.00 67.69 154 SER A C 1
ATOM 1221 O O . SER A 1 154 ? 3.876 -5.549 16.051 1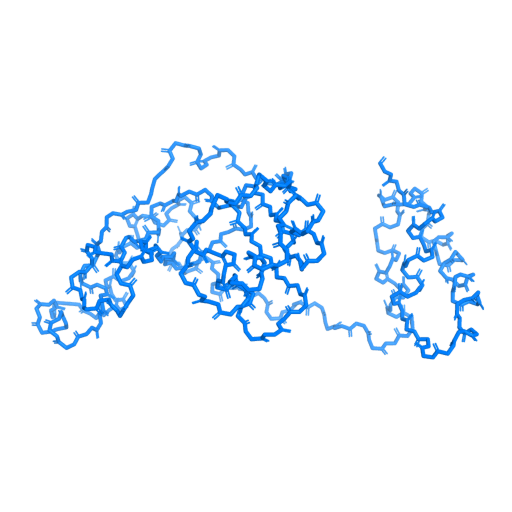.00 67.69 154 SER A O 1
ATOM 1223 N N . ALA A 1 155 ? 3.395 -7.162 14.551 1.00 55.38 155 ALA A N 1
ATOM 1224 C CA . ALA A 1 155 ? 4.524 -8.043 14.793 1.00 55.38 155 ALA A CA 1
ATOM 1225 C C . ALA A 1 155 ? 5.551 -8.020 13.652 1.00 55.38 155 ALA A C 1
ATOM 1227 O O . ALA A 1 155 ? 6.247 -9.019 13.476 1.00 55.38 155 ALA A O 1
ATOM 1228 N N . LEU A 1 156 ? 5.654 -6.929 12.871 1.00 52.69 156 LEU A N 1
ATOM 1229 C CA . LEU A 1 156 ? 6.841 -6.716 12.039 1.00 52.69 156 LEU A CA 1
ATOM 1230 C C . LEU A 1 156 ? 8.053 -6.837 12.960 1.00 52.69 156 LEU A C 1
ATOM 1232 O O . LEU A 1 156 ? 8.340 -5.941 13.754 1.00 52.69 156 LEU A O 1
ATOM 1236 N N . GLN A 1 157 ? 8.690 -8.004 12.908 1.00 48.47 157 GLN A N 1
ATOM 1237 C CA . GLN A 1 157 ? 9.854 -8.316 13.702 1.00 48.47 157 GLN A CA 1
ATOM 1238 C C . GLN A 1 157 ? 10.877 -7.234 13.381 1.00 48.47 157 GLN A C 1
ATOM 1240 O O . GLN A 1 157 ? 11.369 -7.133 12.259 1.00 48.47 157 GLN A O 1
ATOM 1245 N N . THR A 1 158 ? 11.231 -6.439 14.388 1.00 47.03 158 THR A N 1
ATOM 1246 C CA . THR A 1 158 ? 12.457 -5.629 14.382 1.00 47.03 158 THR A CA 1
ATOM 1247 C C . THR A 1 158 ? 13.711 -6.499 14.235 1.00 47.03 158 THR A C 1
ATOM 1249 O O . THR A 1 158 ? 14.816 -5.983 14.134 1.00 47.03 158 THR A O 1
ATOM 1252 N N . ASP A 1 159 ? 13.521 -7.817 14.205 1.00 47.50 159 ASP A N 1
ATOM 1253 C CA . ASP A 1 159 ? 14.504 -8.880 14.090 1.00 47.50 159 ASP A CA 1
ATOM 1254 C C . ASP A 1 159 ? 14.872 -9.176 12.630 1.00 47.50 159 ASP A C 1
ATOM 1256 O O . ASP A 1 159 ? 15.385 -10.261 12.345 1.00 47.50 159 ASP A O 1
ATOM 1260 N N . ALA A 1 160 ? 14.645 -8.237 11.697 1.00 52.31 160 ALA A N 1
ATOM 1261 C CA . ALA A 1 160 ? 15.436 -8.235 10.471 1.00 52.31 160 ALA A CA 1
ATOM 1262 C C . ALA A 1 160 ? 16.897 -8.408 10.918 1.00 52.31 160 ALA A C 1
ATOM 1264 O O . ALA A 1 160 ? 17.370 -7.586 11.713 1.00 52.31 160 ALA A O 1
ATOM 1265 N N . PRO A 1 161 ? 17.576 -9.509 10.532 1.00 55.97 161 PRO A N 1
ATOM 1266 C CA . PRO A 1 161 ? 18.912 -9.780 11.029 1.00 55.97 161 PRO A CA 1
ATOM 1267 C C . PRO A 1 161 ? 19.754 -8.526 10.803 1.00 55.97 161 PRO A C 1
ATOM 1269 O O . PRO A 1 161 ? 19.678 -7.972 9.700 1.00 55.97 161 PRO A O 1
ATOM 1272 N N . PRO A 1 162 ? 20.487 -8.035 11.821 1.00 59.06 162 PRO A N 1
ATOM 1273 C CA . PRO A 1 162 ? 21.292 -6.836 11.658 1.00 59.06 162 PRO A CA 1
ATOM 1274 C C . PRO A 1 162 ? 22.150 -7.000 10.409 1.00 59.06 162 PRO A C 1
ATOM 1276 O O . PRO A 1 162 ? 22.673 -8.095 10.168 1.00 59.06 162 PRO A O 1
ATOM 1279 N N . GLU A 1 163 ? 22.256 -5.940 9.601 1.00 64.12 163 GLU A N 1
ATOM 1280 C CA . GLU A 1 163 ? 23.090 -5.993 8.404 1.00 64.12 163 GLU A CA 1
ATOM 1281 C C . GLU A 1 163 ? 24.468 -6.543 8.789 1.00 64.12 163 GLU A C 1
ATOM 1283 O O . GLU A 1 163 ? 25.071 -6.068 9.759 1.00 64.12 163 GLU A O 1
ATOM 1288 N N . PRO A 1 164 ? 24.967 -7.570 8.086 1.00 71.38 164 PRO A N 1
ATOM 1289 C CA . PRO A 1 164 ? 26.222 -8.199 8.453 1.00 71.38 164 PRO A CA 1
ATOM 1290 C C . PRO A 1 164 ? 27.355 -7.176 8.422 1.00 71.38 164 PRO A C 1
ATOM 1292 O O . PRO A 1 164 ? 27.663 -6.575 7.389 1.00 71.38 164 PRO A O 1
ATOM 1295 N N . THR A 1 165 ? 27.993 -6.985 9.573 1.00 77.56 165 THR A N 1
ATOM 1296 C CA . THR A 1 165 ? 29.020 -5.951 9.761 1.00 77.56 165 THR A CA 1
ATOM 1297 C C . THR A 1 165 ? 30.416 -6.466 9.433 1.00 77.56 165 THR A C 1
ATOM 1299 O O . THR A 1 165 ? 31.326 -5.680 9.167 1.00 77.56 165 THR A O 1
ATOM 1302 N N . THR A 1 166 ? 30.592 -7.789 9.388 1.00 83.75 166 THR A N 1
ATOM 1303 C CA . THR A 1 166 ? 31.878 -8.423 9.095 1.00 83.75 166 THR A CA 1
ATOM 1304 C C . THR A 1 166 ? 31.897 -9.127 7.732 1.00 83.75 166 THR A C 1
ATOM 1306 O O . THR A 1 166 ? 30.877 -9.648 7.275 1.00 83.75 166 THR A O 1
ATOM 1309 N N . PRO A 1 167 ? 33.078 -9.243 7.090 1.00 84.44 167 PRO A N 1
ATOM 1310 C CA . PRO A 1 167 ? 33.261 -10.040 5.873 1.00 84.44 167 PRO A CA 1
ATOM 1311 C C . PRO A 1 167 ? 32.723 -11.474 5.971 1.00 84.44 167 PRO A C 1
ATOM 1313 O O . PRO A 1 167 ? 32.139 -11.995 5.025 1.00 84.44 167 PRO A O 1
ATOM 1316 N N . LYS A 1 168 ? 32.889 -12.109 7.136 1.00 84.81 168 LYS A N 1
ATOM 1317 C CA . LYS A 1 168 ? 32.477 -13.496 7.371 1.00 84.81 168 LYS A CA 1
ATOM 1318 C C . LYS A 1 168 ? 30.959 -13.645 7.462 1.00 84.81 168 LYS A C 1
ATOM 1320 O O . LYS A 1 168 ? 30.410 -14.642 6.992 1.00 84.81 168 LYS A O 1
ATOM 1325 N N . GLU A 1 169 ? 30.280 -12.677 8.068 1.00 85.56 169 GLU A N 1
ATOM 1326 C CA . GLU A 1 169 ? 28.817 -12.654 8.115 1.00 85.56 169 GLU A CA 1
ATOM 1327 C C . GLU A 1 169 ? 28.238 -12.383 6.722 1.00 85.56 169 GLU A C 1
ATOM 1329 O O . GLU A 1 169 ? 27.308 -13.077 6.320 1.00 85.56 169 GLU A O 1
ATOM 1334 N N . LYS A 1 170 ? 28.848 -11.472 5.947 1.00 86.88 170 LYS A N 1
ATOM 1335 C CA . LYS A 1 170 ? 28.461 -11.198 4.551 1.00 86.88 170 LYS A CA 1
ATOM 1336 C C . LYS A 1 170 ? 28.615 -12.429 3.652 1.00 86.88 170 LYS A C 1
ATOM 1338 O O . LYS A 1 170 ? 27.684 -12.784 2.937 1.00 86.88 170 LYS A O 1
ATOM 1343 N N . GLU A 1 171 ? 29.740 -13.141 3.746 1.00 89.81 171 GLU A N 1
ATOM 1344 C CA . GLU A 1 171 ? 29.942 -14.431 3.063 1.00 89.81 171 GLU A CA 1
ATOM 1345 C C . GLU A 1 171 ? 28.893 -15.470 3.488 1.00 89.81 171 GLU A C 1
ATOM 1347 O O . GLU A 1 171 ? 28.326 -16.182 2.658 1.00 89.81 171 GLU A O 1
ATOM 1352 N N . THR A 1 172 ? 28.612 -15.558 4.792 1.00 88.25 172 THR A N 1
ATOM 1353 C CA . THR A 1 172 ? 27.628 -16.508 5.325 1.00 88.25 172 THR A CA 1
ATOM 1354 C C . THR A 1 172 ? 26.226 -16.214 4.798 1.00 88.25 172 THR A C 1
ATOM 1356 O O . THR A 1 172 ? 25.517 -17.157 4.445 1.00 88.25 172 THR A O 1
ATOM 1359 N N . GLN A 1 173 ? 25.849 -14.937 4.704 1.00 87.50 173 GLN A N 1
ATOM 1360 C CA . GLN A 1 173 ? 24.574 -14.501 4.141 1.00 87.50 173 GLN A CA 1
ATOM 1361 C C . GLN A 1 173 ? 24.483 -14.828 2.645 1.00 87.50 173 GLN A C 1
ATOM 1363 O O . GLN A 1 173 ? 23.522 -15.469 2.230 1.00 87.50 173 GLN A O 1
ATOM 1368 N N . LEU A 1 174 ? 25.504 -14.480 1.854 1.00 87.81 174 LEU A N 1
ATOM 1369 C CA . LEU A 1 174 ? 25.552 -14.772 0.413 1.00 87.81 174 LEU A CA 1
ATOM 1370 C C . LEU A 1 174 ? 25.444 -16.273 0.114 1.00 87.81 174 LEU A C 1
ATOM 1372 O O . LEU A 1 174 ? 24.805 -16.679 -0.850 1.00 87.81 174 LEU A O 1
ATOM 1376 N N . CYS A 1 175 ? 26.037 -17.114 0.961 1.00 90.25 175 CYS A N 1
ATOM 1377 C CA . CYS A 1 175 ? 26.000 -18.562 0.784 1.00 90.25 175 CYS A CA 1
ATOM 1378 C C . CYS A 1 175 ? 24.843 -19.264 1.512 1.00 90.25 175 CYS A C 1
ATOM 1380 O O . CYS A 1 175 ? 24.782 -20.502 1.476 1.00 90.25 175 CYS A O 1
ATOM 1382 N N . ALA A 1 176 ? 23.928 -18.530 2.158 1.00 90.00 176 ALA A N 1
ATOM 1383 C CA . ALA A 1 176 ? 22.832 -19.109 2.937 1.00 90.00 176 ALA A CA 1
ATOM 1384 C C . ALA A 1 176 ? 21.948 -20.031 2.080 1.00 90.00 176 ALA A C 1
ATOM 1386 O O . ALA A 1 176 ? 21.720 -21.181 2.469 1.00 90.00 176 ALA A O 1
ATOM 1387 N N . ASN A 1 177 ? 21.592 -19.562 0.880 1.00 87.31 177 ASN A N 1
ATOM 1388 C CA . ASN A 1 177 ? 20.736 -20.242 -0.097 1.00 87.31 177 ASN A CA 1
ATOM 1389 C C . ASN A 1 177 ? 21.506 -20.727 -1.337 1.00 87.31 177 ASN A C 1
ATOM 1391 O O . ASN A 1 177 ? 20.922 -21.015 -2.376 1.00 87.31 177 ASN A O 1
ATOM 1395 N N . SER A 1 178 ? 22.827 -20.892 -1.216 1.00 86.75 178 SER A N 1
ATOM 1396 C CA . SER A 1 178 ? 23.736 -21.193 -2.336 1.00 86.75 178 SER A CA 1
ATOM 1397 C C . SER A 1 178 ? 23.337 -22.363 -3.242 1.00 86.75 178 SER A C 1
ATOM 1399 O O . SER A 1 178 ? 23.594 -22.327 -4.445 1.00 86.75 178 SER A O 1
ATOM 1401 N N . HIS A 1 179 ? 22.687 -23.390 -2.698 1.00 86.75 179 HIS A N 1
ATOM 1402 C CA . HIS A 1 179 ? 22.199 -24.505 -3.505 1.00 86.75 179 HIS A CA 1
ATOM 1403 C C . HIS A 1 179 ? 21.008 -24.106 -4.389 1.00 86.75 179 HIS A C 1
ATOM 1405 O O . HIS A 1 179 ? 20.926 -24.536 -5.536 1.00 86.75 179 HIS A O 1
ATOM 1411 N N . ALA A 1 180 ? 20.088 -23.297 -3.862 1.00 83.75 180 ALA A N 1
ATOM 1412 C CA . ALA A 1 180 ? 18.924 -22.820 -4.601 1.00 83.75 180 ALA A CA 1
ATOM 1413 C C . ALA A 1 180 ? 19.313 -21.749 -5.628 1.00 83.75 180 ALA A C 1
ATOM 1415 O O . ALA A 1 180 ? 18.833 -21.805 -6.752 1.00 83.75 180 ALA A O 1
ATOM 1416 N N . ASP A 1 181 ? 20.225 -20.844 -5.267 1.00 83.56 181 ASP A N 1
ATOM 1417 C CA . ASP A 1 181 ? 20.536 -19.666 -6.087 1.00 83.56 181 ASP A CA 1
ATOM 1418 C C . ASP A 1 181 ? 21.637 -19.926 -7.126 1.00 83.56 181 ASP A C 1
ATOM 1420 O O . ASP A 1 181 ? 21.632 -19.329 -8.204 1.00 83.56 181 ASP A O 1
ATOM 1424 N N . PHE A 1 182 ? 22.575 -20.833 -6.816 1.00 86.62 182 PHE A N 1
ATOM 1425 C CA . PHE A 1 182 ? 23.787 -21.064 -7.615 1.00 86.62 182 PHE A CA 1
ATOM 1426 C C . PHE A 1 182 ? 24.053 -22.546 -7.950 1.00 86.62 182 PHE A C 1
ATOM 1428 O O . PHE A 1 182 ? 25.019 -22.857 -8.642 1.00 86.62 182 PHE A O 1
ATOM 1435 N N . ARG A 1 183 ? 23.240 -23.491 -7.445 1.00 88.69 183 ARG A N 1
ATOM 1436 C CA . ARG A 1 183 ? 23.518 -24.952 -7.446 1.00 88.69 183 ARG A CA 1
ATOM 1437 C C . ARG A 1 183 ? 24.862 -25.338 -6.825 1.00 88.69 183 ARG A C 1
ATOM 1439 O O . ARG A 1 183 ? 25.404 -26.397 -7.133 1.00 88.69 183 ARG A O 1
ATOM 1446 N N . LEU A 1 184 ? 25.390 -24.504 -5.933 1.00 89.88 184 LEU A N 1
ATOM 1447 C CA . LEU A 1 184 ? 26.666 -24.752 -5.270 1.00 89.88 184 LEU A CA 1
ATOM 1448 C C . LEU A 1 184 ? 26.444 -25.374 -3.894 1.00 89.88 184 LEU A C 1
ATOM 1450 O O . LEU A 1 184 ? 25.537 -24.992 -3.150 1.00 89.88 184 LEU A O 1
ATOM 1454 N N . ALA A 1 185 ? 27.330 -26.290 -3.505 1.00 93.75 185 ALA A N 1
ATOM 1455 C CA . ALA A 1 185 ? 27.453 -26.652 -2.099 1.00 93.75 185 ALA A CA 1
ATOM 1456 C C . ALA A 1 185 ? 27.961 -25.438 -1.300 1.00 93.75 185 ALA A C 1
ATOM 1458 O O . ALA A 1 185 ? 28.746 -24.637 -1.803 1.00 93.75 185 ALA A O 1
ATOM 1459 N N . LYS A 1 186 ? 27.592 -25.318 -0.017 1.00 90.81 186 LYS A N 1
ATOM 1460 C CA . LYS A 1 186 ? 28.005 -24.168 0.817 1.00 90.81 186 LYS A CA 1
ATOM 1461 C C . LYS A 1 186 ? 29.520 -23.950 0.845 1.00 90.81 186 LYS A C 1
ATOM 1463 O O . LYS A 1 186 ? 29.964 -22.810 0.811 1.00 90.81 186 LYS A O 1
ATOM 1468 N N . ALA A 1 187 ? 30.309 -25.023 0.907 1.00 91.69 187 ALA A N 1
ATOM 1469 C CA . ALA A 1 187 ? 31.769 -24.927 0.890 1.00 91.69 187 ALA A CA 1
ATOM 1470 C C . ALA A 1 187 ? 32.291 -24.362 -0.440 1.00 91.69 187 ALA A C 1
ATOM 1472 O O . ALA A 1 187 ? 33.157 -23.494 -0.439 1.00 91.69 187 ALA A O 1
ATOM 1473 N N . GLU A 1 188 ? 31.710 -24.804 -1.554 1.00 92.69 188 GLU A N 1
ATOM 1474 C CA . GLU A 1 188 ? 32.055 -24.324 -2.888 1.00 92.69 188 GLU A CA 1
ATOM 1475 C C . GLU A 1 188 ? 31.648 -22.861 -3.072 1.00 92.69 188 GLU A C 1
ATOM 1477 O O . GLU A 1 188 ? 32.465 -22.056 -3.505 1.00 92.69 188 GLU A O 1
ATOM 1482 N N . CYS A 1 189 ? 30.444 -22.482 -2.630 1.00 93.81 189 CYS A N 1
ATOM 1483 C CA . CYS A 1 189 ? 30.007 -21.088 -2.626 1.00 93.81 189 CYS A CA 1
ATOM 1484 C C . CYS A 1 189 ? 31.001 -20.180 -1.893 1.00 93.81 189 CYS A C 1
ATOM 1486 O O . CYS A 1 189 ? 31.361 -19.132 -2.414 1.00 93.81 189 CYS A O 1
ATOM 1488 N N . ARG A 1 190 ? 31.515 -20.592 -0.728 1.00 93.62 190 ARG A N 1
ATOM 1489 C CA . ARG A 1 190 ? 32.504 -19.796 0.019 1.00 93.62 190 ARG A CA 1
ATOM 1490 C C . ARG A 1 190 ? 33.812 -19.627 -0.745 1.00 93.62 190 ARG A C 1
ATOM 1492 O O . ARG A 1 190 ? 34.372 -18.536 -0.756 1.00 93.62 190 ARG A O 1
ATOM 1499 N N . THR A 1 191 ? 34.280 -20.676 -1.422 1.00 93.62 191 THR A N 1
ATOM 1500 C CA . THR A 1 191 ? 35.444 -20.579 -2.312 1.00 93.62 191 THR A CA 1
ATOM 1501 C C . THR A 1 191 ? 35.190 -19.594 -3.455 1.00 93.62 191 THR A C 1
ATOM 1503 O O . THR A 1 191 ? 36.058 -18.774 -3.747 1.00 93.62 191 THR A O 1
ATOM 1506 N N . GLN A 1 192 ? 33.995 -19.615 -4.054 1.00 92.75 192 GLN A N 1
ATOM 1507 C CA . GLN A 1 192 ? 33.639 -18.684 -5.127 1.00 92.75 192 GLN A CA 1
ATOM 1508 C C . GLN A 1 192 ? 33.499 -17.237 -4.636 1.00 92.75 192 GLN A C 1
ATOM 1510 O O . GLN A 1 192 ? 34.011 -16.319 -5.280 1.00 92.75 192 GLN A O 1
ATOM 1515 N N . VAL A 1 193 ? 32.904 -17.022 -3.459 1.00 93.00 193 VAL A N 1
ATOM 1516 C CA . VAL A 1 193 ? 32.850 -15.703 -2.813 1.00 93.00 193 VAL A CA 1
ATOM 1517 C C . VAL A 1 193 ? 34.263 -15.185 -2.558 1.00 93.00 193 VAL A C 1
ATOM 1519 O O . VAL A 1 193 ? 34.559 -14.048 -2.915 1.00 93.00 193 VAL A O 1
ATOM 1522 N N . ALA A 1 194 ? 35.165 -16.012 -2.023 1.00 91.94 194 ALA A N 1
ATOM 1523 C CA . ALA A 1 194 ? 36.556 -15.625 -1.796 1.00 91.94 194 ALA A CA 1
ATOM 1524 C C . ALA A 1 194 ? 37.277 -15.239 -3.100 1.00 91.94 194 ALA A C 1
ATOM 1526 O O . ALA A 1 194 ? 38.026 -14.260 -3.121 1.00 91.94 194 ALA A O 1
ATOM 1527 N N . GLN A 1 195 ? 37.012 -15.955 -4.199 1.00 92.69 195 GLN A N 1
ATOM 1528 C CA . GLN A 1 195 ? 37.548 -15.607 -5.513 1.00 92.69 195 GLN A CA 1
ATOM 1529 C C . GLN A 1 195 ? 37.021 -14.249 -5.993 1.00 92.69 195 GLN A C 1
ATOM 1531 O O . GLN A 1 195 ? 37.806 -13.399 -6.404 1.00 92.69 195 GLN A O 1
ATOM 1536 N N . CYS A 1 196 ? 35.713 -14.005 -5.887 1.00 93.62 196 CYS A N 1
ATOM 1537 C CA . CYS A 1 196 ? 35.130 -12.710 -6.237 1.00 93.62 196 CYS A CA 1
ATOM 1538 C C . CYS A 1 196 ? 35.652 -11.576 -5.346 1.00 93.62 196 CYS A C 1
ATOM 1540 O O . CYS A 1 196 ? 35.941 -10.497 -5.847 1.00 93.62 196 CYS A O 1
ATOM 1542 N N . VAL A 1 197 ? 35.856 -11.805 -4.047 1.00 92.88 197 VAL A N 1
ATOM 1543 C CA . VAL A 1 197 ? 36.499 -10.823 -3.160 1.00 92.88 197 VAL A CA 1
ATOM 1544 C C . VAL A 1 197 ? 37.921 -10.514 -3.639 1.00 92.88 197 VAL A C 1
ATOM 1546 O O . VAL A 1 197 ? 38.302 -9.348 -3.713 1.00 92.88 197 VAL A O 1
ATOM 1549 N N . PHE A 1 198 ? 38.713 -11.525 -3.999 1.00 91.38 198 PHE A N 1
ATOM 1550 C CA . PHE A 1 198 ? 40.070 -11.316 -4.510 1.00 91.38 198 PHE A CA 1
ATOM 1551 C C . PHE A 1 198 ? 40.093 -10.526 -5.828 1.00 91.38 198 PHE A C 1
ATOM 1553 O O . PHE A 1 198 ? 40.921 -9.625 -5.989 1.00 91.38 198 PHE A O 1
ATOM 1560 N N . ASP A 1 199 ? 39.178 -10.843 -6.745 1.00 90.44 199 ASP A N 1
ATOM 1561 C CA . ASP A 1 199 ? 39.066 -10.186 -8.050 1.00 90.44 199 ASP A CA 1
ATOM 1562 C C . ASP A 1 199 ? 38.631 -8.715 -7.897 1.00 90.44 199 ASP A C 1
ATOM 1564 O O . ASP A 1 199 ? 39.186 -7.818 -8.536 1.00 90.44 199 ASP A O 1
ATOM 1568 N N . GLU A 1 200 ? 37.669 -8.458 -7.009 1.00 92.50 200 GLU A N 1
ATOM 1569 C CA . GLU A 1 200 ? 36.980 -7.170 -6.890 1.00 92.50 200 GLU A CA 1
ATOM 1570 C C . GLU A 1 200 ? 37.631 -6.215 -5.876 1.00 92.50 200 GLU A C 1
ATOM 1572 O O . GLU A 1 200 ? 37.561 -4.999 -6.049 1.00 92.50 200 GLU A O 1
ATOM 1577 N N . SER A 1 201 ? 38.333 -6.726 -4.856 1.00 88.81 201 SER A N 1
ATOM 1578 C CA . SER A 1 201 ? 38.970 -5.919 -3.790 1.00 88.81 201 SER A CA 1
ATOM 1579 C C . SER A 1 201 ? 40.013 -4.912 -4.277 1.00 88.81 201 SER A C 1
ATOM 1581 O O . SER A 1 201 ? 40.349 -3.971 -3.561 1.00 88.81 201 SER A O 1
ATOM 1583 N N . LYS A 1 202 ? 40.525 -5.085 -5.499 1.00 89.38 202 LYS A N 1
ATOM 1584 C CA . LYS A 1 202 ? 41.497 -4.173 -6.118 1.00 89.38 202 LYS A CA 1
ATOM 1585 C C . LYS A 1 202 ? 40.845 -2.933 -6.730 1.00 89.38 202 LYS A C 1
ATOM 1587 O O . LYS A 1 202 ? 41.561 -2.019 -7.142 1.00 89.38 202 LYS A O 1
ATOM 1592 N N . LYS A 1 203 ? 39.513 -2.899 -6.839 1.00 88.75 203 LYS A N 1
ATOM 1593 C CA . LYS A 1 203 ? 38.789 -1.760 -7.405 1.00 88.75 203 LYS A CA 1
ATOM 1594 C C . LYS A 1 203 ? 38.759 -0.593 -6.410 1.00 88.75 203 LYS A C 1
ATOM 1596 O O . LYS A 1 203 ? 38.613 -0.813 -5.205 1.00 88.75 203 LYS A O 1
ATOM 1601 N N . PRO A 1 204 ? 38.880 0.659 -6.889 1.00 88.06 204 PRO A N 1
ATOM 1602 C CA . PRO A 1 204 ? 38.671 1.822 -6.035 1.00 88.06 204 PRO A CA 1
ATOM 1603 C C . PRO A 1 204 ? 37.240 1.802 -5.481 1.00 88.06 204 PRO A C 1
ATOM 1605 O O . PRO A 1 204 ? 36.307 1.455 -6.203 1.00 88.06 204 PRO A O 1
ATOM 1608 N N . ASN A 1 205 ? 37.074 2.185 -4.211 1.00 87.38 205 ASN A N 1
ATOM 1609 C CA . ASN A 1 205 ? 35.788 2.173 -3.498 1.00 87.38 205 ASN A CA 1
ATOM 1610 C C . ASN A 1 205 ? 35.127 0.788 -3.430 1.00 87.38 205 ASN A C 1
ATOM 1612 O O . ASN A 1 205 ? 33.919 0.671 -3.621 1.00 87.38 205 ASN A O 1
ATOM 1616 N N . PHE A 1 206 ? 35.920 -0.260 -3.191 1.00 85.38 206 PHE A N 1
ATOM 1617 C CA . PHE A 1 206 ? 35.404 -1.613 -3.008 1.00 85.38 206 PHE A CA 1
ATOM 1618 C C . PHE A 1 206 ? 34.232 -1.657 -2.015 1.00 85.38 206 PHE A C 1
ATOM 1620 O O . PHE A 1 206 ? 34.353 -1.212 -0.872 1.00 85.38 206 PHE A O 1
ATOM 1627 N N . ASP A 1 207 ? 33.135 -2.268 -2.456 1.00 88.19 207 ASP A N 1
ATOM 1628 C CA . ASP A 1 207 ? 31.981 -2.621 -1.642 1.00 88.19 207 ASP A CA 1
ATOM 1629 C C . ASP A 1 207 ? 31.494 -4.040 -1.996 1.00 88.19 207 ASP A C 1
ATOM 1631 O O . ASP A 1 207 ? 31.753 -4.576 -3.076 1.00 88.19 207 ASP A O 1
ATOM 1635 N N . TRP A 1 208 ? 30.773 -4.665 -1.069 1.00 84.12 208 TRP A N 1
ATOM 1636 C CA . TRP A 1 208 ? 30.248 -6.023 -1.194 1.00 84.12 208 TRP A CA 1
ATOM 1637 C C . TRP A 1 208 ? 29.183 -6.191 -2.284 1.00 84.12 208 TRP A C 1
ATOM 1639 O O . TRP A 1 208 ? 28.957 -7.316 -2.741 1.00 84.12 208 TRP A O 1
ATOM 1649 N N . SER A 1 209 ? 28.583 -5.102 -2.769 1.00 88.50 209 SER A N 1
ATOM 1650 C CA . SER A 1 209 ? 27.764 -5.131 -3.987 1.00 88.50 209 SER A CA 1
ATOM 1651 C C . SER A 1 209 ? 28.546 -5.635 -5.208 1.00 88.50 209 SER A C 1
ATOM 1653 O O . SER A 1 209 ? 27.989 -6.367 -6.025 1.00 88.50 209 SER A O 1
ATOM 1655 N N . PHE A 1 210 ? 29.853 -5.361 -5.302 1.00 90.94 210 PHE A N 1
ATOM 1656 C CA . PHE A 1 210 ? 30.701 -5.879 -6.383 1.00 90.94 210 PHE A CA 1
ATOM 1657 C C . PHE A 1 210 ? 30.918 -7.389 -6.290 1.00 90.94 210 PHE A C 1
ATOM 1659 O O . PHE A 1 210 ? 30.898 -8.087 -7.302 1.00 90.94 210 PHE A O 1
ATOM 1666 N N . VAL A 1 211 ? 31.063 -7.911 -5.070 1.00 91.06 211 VAL A N 1
ATOM 1667 C CA . VAL A 1 211 ? 31.178 -9.356 -4.820 1.00 91.06 211 VAL A CA 1
ATOM 1668 C C . VAL A 1 211 ? 29.872 -10.060 -5.185 1.00 91.06 211 VAL A C 1
ATOM 1670 O O . VAL A 1 211 ? 29.898 -11.087 -5.858 1.00 91.06 211 VAL A O 1
ATOM 1673 N N . THR A 1 212 ? 28.737 -9.471 -4.804 1.00 88.94 212 THR A N 1
ATOM 1674 C CA . THR A 1 212 ? 27.399 -9.982 -5.138 1.00 88.94 212 THR A CA 1
ATOM 1675 C C . THR A 1 212 ? 27.186 -10.007 -6.653 1.00 88.94 212 THR A C 1
ATOM 1677 O O . THR A 1 212 ? 26.812 -11.036 -7.204 1.00 88.94 212 THR A O 1
ATOM 1680 N N . ALA A 1 213 ? 27.532 -8.924 -7.356 1.00 91.38 213 ALA A N 1
ATOM 1681 C CA . ALA A 1 213 ? 27.444 -8.863 -8.815 1.00 91.38 213 ALA A CA 1
ATOM 1682 C C . ALA A 1 213 ? 28.370 -9.878 -9.513 1.00 91.38 213 ALA A C 1
ATOM 1684 O O . ALA A 1 213 ? 27.984 -10.482 -10.512 1.00 91.38 213 ALA A O 1
ATOM 1685 N N . CYS A 1 214 ? 29.581 -10.092 -8.985 1.00 92.38 214 CYS A N 1
ATOM 1686 C CA . CYS A 1 214 ? 30.506 -11.108 -9.486 1.00 92.38 214 CYS A CA 1
ATOM 1687 C C . CYS A 1 214 ? 29.938 -12.527 -9.327 1.00 92.38 214 CYS A C 1
ATOM 1689 O O . CYS A 1 214 ? 30.034 -13.325 -10.261 1.00 92.38 214 CYS A O 1
ATOM 1691 N N . MET A 1 215 ? 29.315 -12.823 -8.179 1.00 92.19 215 MET A N 1
ATOM 1692 C CA . MET A 1 215 ? 28.637 -14.100 -7.940 1.00 92.19 215 MET A CA 1
ATOM 1693 C C . MET A 1 215 ? 27.472 -14.302 -8.908 1.00 92.19 215 MET A C 1
ATOM 1695 O O . MET A 1 215 ? 27.368 -15.347 -9.553 1.00 92.19 215 MET A O 1
ATOM 1699 N N . ASP A 1 216 ? 26.642 -13.271 -9.056 1.00 89.62 216 ASP A N 1
ATOM 1700 C CA . ASP A 1 216 ? 25.448 -13.333 -9.884 1.00 89.62 216 ASP A CA 1
ATOM 1701 C C . ASP A 1 216 ? 25.778 -13.555 -11.359 1.00 89.62 216 ASP A C 1
ATOM 1703 O O . ASP A 1 216 ? 25.192 -14.413 -12.014 1.00 89.62 216 ASP A O 1
ATOM 1707 N N . ALA A 1 217 ? 26.771 -12.827 -11.871 1.00 90.31 217 ALA A N 1
ATOM 1708 C CA . ALA A 1 217 ? 27.197 -12.938 -13.259 1.00 90.31 217 ALA A CA 1
ATOM 1709 C C . ALA A 1 217 ? 27.789 -14.314 -13.601 1.00 90.31 217 ALA A C 1
ATOM 1711 O O . ALA A 1 217 ? 27.697 -14.752 -14.748 1.00 90.31 217 ALA A O 1
ATOM 1712 N N . LYS A 1 218 ? 28.440 -14.973 -12.636 1.00 87.25 218 LYS A N 1
ATOM 1713 C CA . LYS A 1 218 ? 29.165 -16.226 -12.878 1.00 87.25 218 LYS A CA 1
ATOM 1714 C C . LYS A 1 218 ? 28.318 -17.471 -12.609 1.00 87.25 218 LYS A C 1
ATOM 1716 O O . LYS A 1 218 ? 28.518 -18.469 -13.300 1.00 87.25 218 LYS A O 1
ATOM 1721 N N . TRP A 1 219 ? 27.411 -17.441 -11.627 1.00 84.69 219 TRP A N 1
ATOM 1722 C CA . TRP A 1 219 ? 26.774 -18.670 -11.131 1.00 84.69 219 TRP A CA 1
ATOM 1723 C C . TRP A 1 219 ? 25.271 -18.585 -10.869 1.00 84.69 219 TRP A C 1
ATOM 1725 O O . TRP A 1 219 ? 24.690 -19.613 -10.524 1.00 84.69 219 TRP A O 1
ATOM 1735 N N . ARG A 1 220 ? 24.619 -17.420 -11.000 1.00 84.56 220 ARG A N 1
ATOM 1736 C CA . ARG A 1 220 ? 23.177 -17.322 -10.717 1.00 84.56 220 ARG A CA 1
ATOM 1737 C C . ARG A 1 220 ? 22.372 -18.130 -11.718 1.00 84.56 220 ARG A C 1
ATOM 1739 O O . ARG A 1 220 ? 22.566 -18.022 -12.928 1.00 84.56 220 ARG A O 1
ATOM 1746 N N . ILE A 1 221 ? 21.460 -18.937 -11.195 1.00 76.06 221 ILE A N 1
ATOM 1747 C CA . ILE A 1 221 ? 20.484 -19.646 -12.013 1.00 76.06 221 ILE A CA 1
ATOM 1748 C C . ILE A 1 221 ? 19.470 -18.616 -12.520 1.00 76.06 221 ILE A C 1
ATOM 1750 O O . ILE A 1 221 ? 18.913 -17.854 -11.728 1.00 76.06 221 ILE A O 1
ATOM 1754 N N . VAL A 1 222 ? 19.261 -18.596 -13.835 1.00 61.22 222 VAL A N 1
ATOM 1755 C CA . VAL A 1 222 ? 18.216 -17.816 -14.516 1.00 61.22 222 VAL A CA 1
ATOM 1756 C C . VAL A 1 222 ? 17.015 -18.710 -14.781 1.00 61.22 222 VAL A C 1
ATOM 1758 O O . VAL A 1 222 ? 17.244 -19.881 -15.170 1.00 61.22 222 VAL A O 1
#